Protein 6YJN (pdb70)

Nearest PDB structures (foldseek):
  6yjn-assembly1_A  TM=1.005E+00  e=5.730E-43  Burkholderia pseudomallei
  5jj8-assembly1_A  TM=8.926E-01  e=4.184E-24  Pseudomonas aeruginosa
  5bq1-assembly1_A  TM=8.907E-01  e=5.639E-24  Pseudomonas aeruginosa
  7cxx-assembly1_B  TM=9.044E-01  e=1.063E-19  Aspergillus fumigatus Af293
  7cxy-assembly1_B  TM=8.856E-01  e=2.451E-19  Aspergillus fumigatus Af293

Structure (mmCIF, N/CA/C/O backbone):
data_6YJN
#
_entry.id   6YJN
#
_cell.length_a   88.031
_cell.length_b   88.031
_cell.length_c   111.644
_cell.angle_alpha   90.000
_cell.angle_beta   90.000
_cell.angle_gamma   120.000
#
_symmetry.space_group_name_H-M   'P 64 2 2'
#
loop_
_entity.id
_entity.type
_entity.pdbx_description
1 polymer 'Beta carbonic anhydrase'
2 non-polymer 'ZINC ION'
3 water water
#
loop_
_atom_site.group_PDB
_atom_site.id
_atom_site.type_symbol
_atom_site.label_atom_id
_atom_site.label_alt_id
_atom_site.label_comp_id
_atom_site.label_asym_id
_atom_site.label_entity_id
_atom_site.label_seq_id
_atom_site.pdbx_PDB_ins_code
_atom_site.Cartn_x
_atom_site.Cartn_y
_atom_site.Cartn_z
_atom_site.occupancy
_atom_site.B_iso_or_equiv
_atom_site.auth_seq_id
_atom_site.auth_comp_id
_atom_site.auth_asym_id
_atom_site.auth_atom_id
_atom_site.pdbx_PDB_model_num
ATOM 1 N N . PRO A 1 7 ? 8.283 21.186 -38.477 1.00 165.63 7 PRO A N 1
ATOM 2 C CA . PRO A 1 7 ? 8.342 21.815 -39.803 1.00 175.09 7 PRO A CA 1
ATOM 3 C C . PRO A 1 7 ? 7.451 23.054 -39.889 1.00 177.72 7 PRO A C 1
ATOM 4 O O . PRO A 1 7 ? 6.428 23.047 -40.574 1.00 181.44 7 PRO A O 1
ATOM 8 N N . LEU A 1 8 ? 7.881 24.115 -39.187 1.00 174.49 8 LEU A N 1
ATOM 9 C CA . LEU A 1 8 ? 7.135 25.350 -38.990 1.00 161.69 8 LEU A CA 1
ATOM 10 C C . LEU A 1 8 ? 5.743 25.037 -38.450 1.00 161.83 8 LEU A C 1
ATOM 11 O O . LEU A 1 8 ? 4.918 25.943 -38.340 1.00 158.92 8 LEU A O 1
ATOM 13 N N . SER A 1 9 ? 5.507 23.758 -38.119 1.00 151.07 9 SER A N 1
ATOM 14 C CA . SER A 1 9 ? 4.192 23.275 -37.734 1.00 131.77 9 SER A CA 1
ATOM 15 C C . SER A 1 9 ? 3.650 24.100 -36.568 1.00 130.42 9 SER A C 1
ATOM 16 O O . SER A 1 9 ? 2.440 24.109 -36.332 1.00 125.96 9 SER A O 1
ATOM 18 N N . HIS A 1 10 ? 4.563 24.833 -35.903 1.00 115.08 10 HIS A N 1
ATOM 19 C CA . HIS A 1 10 ? 4.306 25.651 -34.720 1.00 92.36 10 HIS A CA 1
ATOM 20 C C . HIS A 1 10 ? 4.048 24.738 -33.518 1.00 93.09 10 HIS A C 1
ATOM 21 O O . HIS A 1 10 ? 4.695 24.874 -32.479 1.00 77.10 10 HIS A O 1
ATOM 23 N N . LEU A 1 11 ? 3.121 23.782 -33.699 1.00 94.04 11 LEU A N 1
ATOM 24 C CA . LEU A 1 11 ? 2.692 22.868 -32.655 1.00 91.94 11 LEU A CA 1
ATOM 25 C C . LEU A 1 11 ? 2.872 21.421 -33.119 1.00 90.16 11 LEU A C 1
ATOM 26 O O . LEU A 1 11 ? 2.171 20.529 -32.644 1.00 77.82 11 LEU A O 1
ATOM 28 N N . PHE A 1 12 ? 3.862 21.205 -34.004 1.00 102.59 12 PHE A N 1
ATOM 29 C CA . PHE A 1 12 ? 4.272 19.897 -34.511 1.00 94.61 12 PHE A CA 1
ATOM 30 C C . PHE A 1 12 ? 4.385 18.891 -33.368 1.00 94.77 12 PHE A C 1
ATOM 31 O O . PHE A 1 12 ? 3.774 17.816 -33.408 1.00 90.51 12 PHE A O 1
ATOM 33 N N . ASP A 1 13 ? 5.183 19.267 -32.358 1.00 86.32 13 ASP A N 1
ATOM 34 C CA . ASP A 1 13 ? 5.404 18.466 -31.165 1.00 86.83 13 ASP A CA 1
ATOM 35 C C . ASP A 1 13 ? 4.090 17.826 -30.742 1.00 82.00 13 ASP A C 1
ATOM 36 O O . ASP A 1 13 ? 4.046 16.649 -30.398 1.00 73.27 13 ASP A O 1
ATOM 41 N N . ASN A 1 14 ? 3.024 18.629 -30.831 1.00 91.26 14 ASN A N 1
ATOM 42 C CA . ASN A 1 14 ? 1.724 18.314 -30.263 1.00 88.45 14 ASN A CA 1
ATOM 43 C C . ASN A 1 14 ? 0.970 17.352 -31.171 1.00 87.40 14 ASN A C 1
ATOM 44 O O . ASN A 1 14 ? 0.285 16.449 -30.681 1.00 76.77 14 ASN A O 1
ATOM 49 N N . ASN A 1 15 ? 1.132 17.546 -32.487 1.00 89.08 15 ASN A N 1
ATOM 50 C CA . ASN A 1 15 ? 0.579 16.618 -33.459 1.00 91.22 15 ASN A CA 1
ATOM 51 C C . ASN A 1 15 ? 1.349 15.291 -33.427 1.00 98.66 15 ASN A C 1
ATOM 52 O O . ASN A 1 15 ? 0.778 14.246 -33.741 1.00 106.58 15 ASN A O 1
ATOM 57 N N . ASP A 1 16 ? 2.628 15.320 -33.017 1.00 89.62 16 ASP A N 1
ATOM 58 C CA . ASP A 1 16 ? 3.392 14.086 -32.889 1.00 89.06 16 ASP A CA 1
ATOM 59 C C . ASP A 1 16 ? 2.921 13.317 -31.655 1.00 91.40 16 ASP A C 1
ATOM 60 O O . ASP A 1 16 ? 2.518 12.157 -31.774 1.00 85.85 16 ASP A O 1
ATOM 65 N N . ALA A 1 17 ? 2.968 13.981 -30.482 1.00 101.18 17 ALA A N 1
ATOM 66 C CA . ALA A 1 17 ? 2.564 13.396 -29.204 1.00 101.05 17 ALA A CA 1
ATOM 67 C C . ALA A 1 17 ? 1.135 12.861 -29.338 1.00 97.30 17 ALA A C 1
ATOM 68 O O . ALA A 1 17 ? 0.675 12.028 -28.555 1.00 86.07 17 ALA A O 1
ATOM 70 N N . TRP A 1 18 ? 0.476 13.309 -30.411 1.00 94.01 18 TRP A N 1
ATOM 71 C CA . TRP A 1 18 ? -0.873 12.918 -30.759 1.00 88.47 18 TRP A CA 1
ATOM 72 C C . TRP A 1 18 ? -0.907 11.577 -31.493 1.00 95.58 18 TRP A C 1
ATOM 73 O O . TRP A 1 18 ? -1.610 10.680 -31.030 1.00 93.17 18 TRP A O 1
ATOM 80 N N . VAL A 1 19 ? -0.217 11.460 -32.651 1.00 90.70 19 VAL A N 1
ATOM 81 C CA . VAL A 1 19 ? -0.143 10.171 -33.333 1.00 96.40 19 VAL A CA 1
ATOM 82 C C . VAL A 1 19 ? 0.429 9.166 -32.340 1.00 96.49 19 VAL A C 1
ATOM 83 O O . VAL A 1 19 ? 0.003 8.013 -32.301 1.00 87.62 19 VAL A O 1
ATOM 87 N N . LYS A 1 20 ? 1.376 9.650 -31.525 1.00 96.52 20 LYS A N 1
ATOM 88 C CA . LYS A 1 20 ? 1.933 8.872 -30.433 1.00 94.38 20 LYS A CA 1
ATOM 89 C C . LYS A 1 20 ? 0.800 8.328 -29.563 1.00 93.42 20 LYS A C 1
ATOM 90 O O . LYS A 1 20 ? 0.757 7.131 -29.319 1.00 90.58 20 LYS A O 1
ATOM 92 N N . ARG A 1 21 ? -0.138 9.195 -29.141 1.00 110.10 21 ARG A N 1
ATOM 93 C CA . ARG A 1 21 ? -1.254 8.772 -28.301 1.00 108.96 21 ARG A CA 1
ATOM 94 C C . ARG A 1 21 ? -2.191 7.854 -29.086 1.00 111.33 21 ARG A C 1
ATOM 95 O O . ARG A 1 21 ? -2.539 6.781 -28.596 1.00 99.13 21 ARG A O 1
ATOM 103 N N . LYS A 1 22 ? -2.585 8.280 -30.298 1.00 126.68 22 LYS A N 1
ATOM 104 C CA . LYS A 1 22 ? -3.618 7.603 -31.072 1.00 129.40 22 LYS A CA 1
ATOM 105 C C . LYS A 1 22 ? -3.268 6.121 -31.206 1.00 138.78 22 LYS A C 1
ATOM 106 O O . LYS A 1 22 ? -4.144 5.266 -31.083 1.00 153.15 22 LYS A O 1
ATOM 108 N N . LEU A 1 23 ? -1.974 5.833 -31.410 1.00 129.22 23 LEU A N 1
ATOM 109 C CA . LEU A 1 23 ? -1.504 4.481 -31.676 1.00 112.79 23 LEU A CA 1
ATOM 110 C C . LEU A 1 23 ? -1.589 3.618 -30.413 1.00 108.88 23 LEU A C 1
ATOM 111 O O . LEU A 1 23 ? -2.142 2.516 -30.460 1.00 98.86 23 LEU A O 1
ATOM 116 N N . ALA A 1 24 ? -1.080 4.147 -29.287 1.00 101.96 24 ALA A N 1
ATOM 117 C CA . ALA A 1 24 ? -1.002 3.461 -28.000 1.00 95.20 24 ALA A CA 1
ATOM 118 C C . ALA A 1 24 ? -2.350 2.867 -27.558 1.00 103.62 24 ALA A C 1
ATOM 119 O O . ALA A 1 24 ? -2.405 2.088 -26.603 1.00 87.22 24 ALA A O 1
ATOM 121 N N . ASP A 1 25 ? -3.439 3.200 -28.268 1.00 110.09 25 ASP A N 1
ATOM 122 C CA . ASP A 1 25 ? -4.773 2.789 -27.852 1.00 103.18 25 ASP A CA 1
ATOM 123 C C . ASP A 1 25 ? -5.276 1.649 -28.735 1.00 103.28 25 ASP A C 1
ATOM 124 O O . ASP A 1 25 ? -6.475 1.490 -28.946 1.00 99.49 25 ASP A O 1
ATOM 129 N N . ASP A 1 26 ? -4.338 0.830 -29.213 1.00 123.59 26 ASP A N 1
ATOM 130 C CA . ASP A 1 26 ? -4.610 -0.372 -29.991 1.00 130.69 26 ASP A CA 1
ATOM 131 C C . ASP A 1 26 ? -5.954 -1.032 -29.649 1.00 134.99 26 ASP A C 1
ATOM 132 O O . ASP A 1 26 ? -6.716 -1.296 -30.580 1.00 136.48 26 ASP A O 1
ATOM 137 N N . PRO A 1 27 ? -6.295 -1.366 -28.367 1.00 134.98 27 PRO A N 1
ATOM 138 C CA . PRO A 1 27 ? -7.611 -1.932 -28.038 1.00 126.23 27 PRO A CA 1
ATOM 139 C C . PRO A 1 27 ? -8.804 -1.174 -28.631 1.00 111.92 27 PRO A C 1
ATOM 140 O O . PRO A 1 27 ? -9.530 -0.529 -27.886 1.00 104.62 27 PRO A O 1
ATOM 144 N N . GLN A 1 28 ? -9.031 -1.326 -29.951 1.00 107.73 28 GLN A N 1
ATOM 145 C CA . GLN A 1 28 ? -9.748 -0.371 -30.796 1.00 108.00 28 GLN A CA 1
ATOM 146 C C . GLN A 1 28 ? -11.122 -0.033 -30.222 1.00 115.64 28 GLN A C 1
ATOM 147 O O . GLN A 1 28 ? -11.968 -0.917 -30.099 1.00 102.32 28 GLN A O 1
ATOM 149 N N . TYR A 1 29 ? -11.334 1.260 -29.908 1.00 128.27 29 TYR A N 1
ATOM 150 C CA . TYR A 1 29 ? -12.410 1.661 -29.013 1.00 128.44 29 TYR A CA 1
ATOM 151 C C . TYR A 1 29 ? -12.719 3.160 -29.040 1.00 136.09 29 TYR A C 1
ATOM 152 O O . TYR A 1 29 ? -13.624 3.590 -28.327 1.00 152.21 29 TYR A O 1
ATOM 161 N N . PHE A 1 30 ? -11.975 3.983 -29.788 1.00 125.04 30 PHE A N 1
ATOM 162 C CA . PHE A 1 30 ? -12.452 5.352 -29.933 1.00 116.25 30 PHE A CA 1
ATOM 163 C C . PHE A 1 30 ? -13.921 5.285 -30.333 1.00 107.46 30 PHE A C 1
ATOM 164 O O . PHE A 1 30 ? -14.684 6.211 -30.077 1.00 107.86 30 PHE A O 1
ATOM 172 N N . SER A 1 31 ? -14.272 4.141 -30.935 1.00 111.01 31 SER A N 1
ATOM 173 C CA . SER A 1 31 ? -15.616 3.651 -31.198 1.00 113.56 31 SER A CA 1
ATOM 174 C C . SER A 1 31 ? -16.439 3.508 -29.915 1.00 112.27 31 SER A C 1
ATOM 175 O O . SER A 1 31 ? -17.574 3.970 -29.887 1.00 121.09 31 SER A O 1
ATOM 178 N N . ARG A 1 32 ? -15.889 2.834 -28.888 1.00 104.34 32 ARG A N 1
ATOM 179 C CA . ARG A 1 32 ? -16.466 2.776 -27.548 1.00 112.41 32 ARG A CA 1
ATOM 180 C C . ARG A 1 32 ? -16.801 4.186 -27.055 1.00 109.04 32 ARG A C 1
ATOM 181 O O . ARG A 1 32 ? -17.898 4.437 -26.545 1.00 101.57 32 ARG A O 1
ATOM 189 N N . LEU A 1 33 ? -15.823 5.092 -27.190 1.00 97.54 33 LEU A N 1
ATOM 190 C CA . LEU A 1 33 ? -15.969 6.469 -26.751 1.00 99.50 33 LEU A CA 1
ATOM 191 C C . LEU A 1 33 ? -17.079 7.153 -27.542 1.00 100.18 33 LEU A C 1
ATOM 192 O O . LEU A 1 33 ? -18.023 7.665 -26.946 1.00 114.31 33 LEU A O 1
ATOM 197 N N . ALA A 1 34 ? -16.959 7.139 -28.876 1.00 95.08 34 ALA A N 1
ATOM 198 C CA . ALA A 1 34 ? -17.902 7.829 -29.745 1.00 96.58 34 ALA A CA 1
ATOM 199 C C . ALA A 1 34 ? -19.329 7.345 -29.493 1.00 100.64 34 ALA A C 1
ATOM 200 O O . ALA A 1 34 ? -20.282 7.940 -29.999 1.00 95.72 34 ALA A O 1
ATOM 202 N N . ASP A 1 35 ? -19.463 6.291 -28.672 1.00 111.24 35 ASP A N 1
ATOM 203 C CA . ASP A 1 35 ? -20.727 5.598 -28.463 1.00 114.48 35 ASP A CA 1
ATOM 204 C C . ASP A 1 35 ? -21.227 5.818 -27.039 1.00 104.67 35 ASP A C 1
ATOM 205 O O . ASP A 1 35 ? -22.096 5.087 -26.574 1.00 104.42 35 ASP A O 1
ATOM 210 N N . GLN A 1 36 ? -20.712 6.857 -26.380 1.00 96.49 36 GLN A N 1
ATOM 211 C CA . GLN A 1 36 ? -20.495 6.764 -24.948 1.00 104.16 36 GLN A CA 1
ATOM 212 C C . GLN A 1 36 ? -21.771 6.948 -24.131 1.00 112.74 36 GLN A C 1
ATOM 213 O O . GLN A 1 36 ? -21.779 6.584 -22.956 1.00 139.68 36 GLN A O 1
ATOM 219 N N . GLN A 1 37 ? -22.831 7.511 -24.728 1.00 101.51 37 GLN A N 1
ATOM 220 C CA . GLN A 1 37 ? -24.080 7.748 -24.008 1.00 99.47 37 GLN A CA 1
ATOM 221 C C . GLN A 1 37 ? -23.993 9.026 -23.181 1.00 113.01 37 GLN A C 1
ATOM 222 O O . GLN A 1 37 ? -22.952 9.683 -23.140 1.00 120.90 37 GLN A O 1
ATOM 224 N N . ALA A 1 38 ? -25.111 9.342 -22.509 1.00 110.63 38 ALA A N 1
ATOM 225 C CA . ALA A 1 38 ? -25.275 10.564 -21.738 1.00 104.51 38 ALA A CA 1
ATOM 226 C C . ALA A 1 38 ? -24.339 10.547 -20.537 1.00 104.20 38 ALA A C 1
ATOM 227 O O . ALA A 1 38 ? -24.257 9.540 -19.844 1.00 121.01 38 ALA A O 1
ATOM 229 N N . PRO A 1 39 ? -23.597 11.645 -20.270 1.00 97.33 39 PRO A N 1
ATOM 230 C CA . PRO A 1 39 ? -22.990 11.864 -18.955 1.00 95.81 39 PRO A CA 1
ATOM 231 C C . PRO A 1 39 ? -24.077 11.899 -17.883 1.00 90.47 39 PRO A C 1
ATOM 232 O O . PRO A 1 39 ? -25.216 12.273 -18.155 1.00 94.41 39 PRO A O 1
ATOM 236 N N . GLU A 1 40 ? -23.719 11.488 -16.663 1.00 84.24 40 GLU A N 1
ATOM 237 C CA . GLU A 1 40 ? -24.680 11.475 -15.574 1.00 87.13 40 GLU A CA 1
ATOM 238 C C . GLU A 1 40 ? -24.184 12.432 -14.501 1.00 83.26 40 GLU A C 1
ATOM 239 O O . GLU A 1 40 ? -24.794 12.523 -13.440 1.00 75.95 40 GLU A O 1
ATOM 241 N N . TYR A 1 41 ? -23.105 13.161 -14.834 1.00 85.69 41 TYR A N 1
ATOM 242 C CA . TYR A 1 41 ? -22.490 14.134 -13.945 1.00 89.98 41 TYR A CA 1
ATOM 243 C C . TYR A 1 41 ? -22.097 15.414 -14.673 1.00 88.08 41 TYR A C 1
ATOM 244 O O . TYR A 1 41 ? -21.523 15.368 -15.764 1.00 84.42 41 TYR A O 1
ATOM 253 N N . LEU A 1 42 ? -22.358 16.544 -14.000 1.00 84.10 42 LEU A N 1
ATOM 254 C CA . LEU A 1 42 ? -21.704 17.805 -14.305 1.00 81.57 42 LEU A CA 1
ATOM 255 C C . LEU A 1 42 ? -20.627 18.087 -13.259 1.00 89.55 42 LEU A C 1
ATOM 256 O O . LEU A 1 42 ? -20.902 18.146 -12.049 1.00 82.76 42 LEU A O 1
ATOM 261 N N . TRP A 1 43 ? -19.406 18.289 -13.775 1.00 78.40 43 TRP A N 1
ATOM 262 C CA . TRP A 1 43 ? -18.268 18.725 -12.987 1.00 72.96 43 TRP A CA 1
ATOM 263 C C . TRP A 1 43 ? -17.979 20.193 -13.304 1.00 68.44 43 TRP A C 1
ATOM 264 O O . TRP A 1 43 ? -17.703 20.552 -14.448 1.00 75.55 43 TRP A O 1
ATOM 275 N N . ILE A 1 44 ? -18.104 21.051 -12.292 1.00 64.79 44 ILE A N 1
ATOM 276 C CA . ILE A 1 44 ? -17.642 22.429 -12.400 1.00 76.41 44 ILE A CA 1
ATOM 277 C C . ILE A 1 44 ? -16.341 22.555 -11.611 1.00 70.76 44 ILE A C 1
ATOM 278 O O . ILE A 1 44 ? -16.324 22.419 -10.387 1.00 74.19 44 ILE A O 1
ATOM 283 N N . GLY A 1 45 ? -15.260 22.862 -12.313 1.00 66.88 45 GLY A N 1
ATOM 284 C CA . GLY A 1 45 ? -13.979 22.942 -11.643 1.00 82.90 45 GLY A CA 1
ATOM 285 C C . GLY A 1 45 ? -13.169 24.162 -12.064 1.00 85.82 45 GLY A C 1
ATOM 286 O O . GLY A 1 45 ? -13.666 25.076 -12.727 1.00 80.23 45 GLY A O 1
ATOM 287 N N . CYS A 1 46 ? -11.899 24.143 -11.657 1.00 85.99 46 CYS A N 1
ATOM 288 C CA . CYS A 1 46 ? -11.034 25.286 -11.838 1.00 82.15 46 CYS A CA 1
ATOM 289 C C . CYS A 1 46 ? -10.205 25.105 -13.107 1.00 81.54 46 CYS A C 1
ATOM 290 O O . CYS A 1 46 ? -9.904 23.980 -13.504 1.00 87.83 46 CYS A O 1
ATOM 293 N N . SER A 1 47 ? -9.844 26.225 -13.740 1.00 82.85 47 SER A N 1
ATOM 294 C CA . SER A 1 47 ? -9.079 26.168 -14.976 1.00 90.26 47 SER A CA 1
ATOM 295 C C . SER A 1 47 ? -7.644 25.718 -14.714 1.00 92.69 47 SER A C 1
ATOM 296 O O . SER A 1 47 ? -6.958 25.341 -15.659 1.00 96.79 47 SER A O 1
ATOM 299 N N . ASP A 1 48 ? -7.197 25.784 -13.446 1.00 90.32 48 ASP A N 1
ATOM 300 C CA . ASP A 1 48 ? -6.060 25.003 -12.981 1.00 86.91 48 ASP A CA 1
ATOM 301 C C . ASP A 1 48 ? -6.432 23.537 -13.118 1.00 99.80 48 ASP A C 1
ATOM 302 O O . ASP A 1 48 ? -6.791 22.880 -12.138 1.00 105.90 48 ASP A O 1
ATOM 307 N N . SER A 1 49 ? -6.369 23.052 -14.353 1.00 99.14 49 SER A N 1
ATOM 308 C CA . SER A 1 49 ? -6.778 21.692 -14.627 1.00 102.39 49 SER A CA 1
ATOM 309 C C . SER A 1 49 ? -5.616 20.783 -14.243 1.00 100.93 49 SER A C 1
ATOM 310 O O . SER A 1 49 ? -4.946 20.203 -15.099 1.00 92.42 49 SER A O 1
ATOM 313 N N . ARG A 1 50 ? -5.400 20.715 -12.922 1.00 97.00 50 ARG A N 1
ATOM 314 C CA . ARG A 1 50 ? -4.290 20.014 -12.303 1.00 105.20 50 ARG A CA 1
ATOM 315 C C . ARG A 1 50 ? -4.379 18.520 -12.631 1.00 105.23 50 ARG A C 1
ATOM 316 O O . ARG A 1 50 ? -3.375 17.924 -13.020 1.00 124.74 50 ARG A O 1
ATOM 318 N N . VAL A 1 51 ? -5.582 17.938 -12.501 1.00 79.41 51 VAL A N 1
ATOM 319 C CA . VAL A 1 51 ? -5.863 16.601 -13.005 1.00 85.01 51 VAL A CA 1
ATOM 320 C C . VAL A 1 51 ? -7.291 16.552 -13.555 1.00 96.73 51 VAL A C 1
ATOM 321 O O . VAL A 1 51 ? -8.187 17.163 -12.974 1.00 117.06 51 VAL A O 1
ATOM 323 N N . PRO A 1 52 ? -7.552 15.845 -14.688 1.00 92.72 52 PRO A N 1
ATOM 324 C CA . PRO A 1 52 ? -8.894 15.766 -15.286 1.00 86.35 52 PRO A CA 1
ATOM 325 C C . PRO A 1 52 ? -9.909 14.980 -14.464 1.00 78.32 52 PRO A C 1
ATOM 326 O O . PRO A 1 52 ? -9.546 14.080 -13.720 1.00 88.48 52 PRO A O 1
ATOM 330 N N . ALA A 1 53 ? -11.188 15.315 -14.641 1.00 83.70 53 ALA A N 1
ATOM 331 C CA . ALA A 1 53 ? -12.246 14.917 -13.723 1.00 83.64 53 ALA A CA 1
ATOM 332 C C . ALA A 1 53 ? -12.451 13.407 -13.764 1.00 87.89 53 ALA A C 1
ATOM 333 O O . ALA A 1 53 ? -12.283 12.730 -12.753 1.00 83.05 53 ALA A O 1
ATOM 335 N N . ASN A 1 54 ? -12.831 12.907 -14.945 1.00 92.39 54 ASN A N 1
ATOM 336 C CA . ASN A 1 54 ? -13.058 11.491 -15.175 1.00 85.98 54 ASN A CA 1
ATOM 337 C C . ASN A 1 54 ? -11.925 10.676 -14.556 1.00 88.24 54 ASN A C 1
ATOM 338 O O . ASN A 1 54 ? -12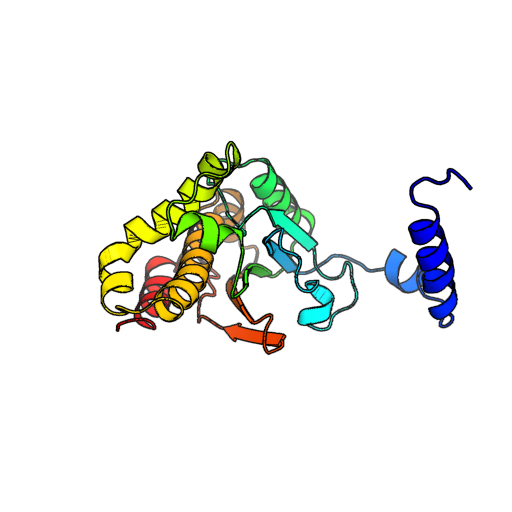.180 9.809 -13.727 1.00 92.44 54 ASN A O 1
ATOM 343 N N . GLN A 1 55 ? -10.682 10.990 -14.941 1.00 87.55 55 GLN A N 1
ATOM 344 C CA . GLN A 1 55 ? -9.474 10.386 -14.394 1.00 85.30 55 GLN A CA 1
ATOM 345 C C . GLN A 1 55 ? -9.543 10.333 -12.865 1.00 79.00 55 GLN A C 1
ATOM 346 O O . GLN A 1 55 ? -9.737 9.269 -12.283 1.00 84.58 55 GLN A O 1
ATOM 352 N N . ILE A 1 56 ? -9.379 11.495 -12.227 1.00 72.85 56 ILE A N 1
ATOM 353 C CA . ILE A 1 56 ? -9.425 11.619 -10.783 1.00 72.60 56 ILE A CA 1
ATOM 354 C C . ILE A 1 56 ? -10.393 10.577 -10.244 1.00 82.95 56 ILE A C 1
ATOM 355 O O . ILE A 1 56 ? -10.050 9.798 -9.362 1.00 100.69 56 ILE A O 1
ATOM 360 N N . ILE A 1 57 ? -11.590 10.567 -10.827 1.00 86.13 57 ILE A N 1
ATOM 361 C CA . ILE A 1 57 ? -12.752 9.930 -10.240 1.00 92.67 57 ILE A CA 1
ATOM 362 C C . ILE A 1 57 ? -12.900 8.529 -10.841 1.00 101.64 57 ILE A C 1
ATOM 363 O O . ILE A 1 57 ? -13.852 7.806 -10.527 1.00 93.79 57 ILE A O 1
ATOM 367 N N . GLY A 1 58 ? -11.912 8.161 -11.680 1.00 95.19 58 GLY A N 1
ATOM 368 C CA . GLY A 1 58 ? -11.825 6.896 -12.397 1.00 78.46 58 GLY A CA 1
ATOM 369 C C . GLY A 1 58 ? -13.098 6.550 -13.172 1.00 81.41 58 GLY A C 1
ATOM 370 O O . GLY A 1 58 ? -13.884 5.721 -12.732 1.00 99.33 58 GLY A O 1
ATOM 371 N N . LEU A 1 59 ? -13.297 7.202 -14.321 1.00 90.44 59 LEU A N 1
ATOM 372 C CA . LEU A 1 59 ? -14.414 6.957 -15.220 1.00 80.60 59 LEU A CA 1
ATOM 373 C C . LEU A 1 59 ? -13.906 7.154 -16.638 1.00 92.68 59 LEU A C 1
ATOM 374 O O . LEU A 1 59 ? -12.981 7.935 -16.854 1.00 81.54 59 LEU A O 1
ATOM 379 N N . PRO A 1 60 ? -14.516 6.499 -17.653 1.00 103.97 60 PRO A N 1
ATOM 380 C CA . PRO A 1 60 ? -14.240 6.854 -19.043 1.00 98.85 60 PRO A CA 1
ATOM 381 C C . PRO A 1 60 ? -14.405 8.364 -19.228 1.00 88.66 60 PRO A C 1
ATOM 382 O O . PRO A 1 60 ? -15.302 8.970 -18.642 1.00 75.08 60 PRO A O 1
ATOM 386 N N . PRO A 1 61 ? -13.534 9.014 -20.039 1.00 93.07 61 PRO A N 1
ATOM 387 C CA . PRO A 1 61 ? -13.736 10.411 -20.440 1.00 98.43 61 PRO A CA 1
ATOM 388 C C . PRO A 1 61 ? -15.175 10.602 -20.912 1.00 99.80 61 PRO A C 1
ATOM 389 O O . PRO A 1 61 ? -15.900 9.624 -21.048 1.00 117.22 61 PRO A O 1
ATOM 393 N N . GLY A 1 62 ? -15.597 11.855 -21.125 1.00 108.83 62 GLY A N 1
ATOM 394 C CA . GLY A 1 62 ? -16.914 12.146 -21.680 1.00 101.29 62 GLY A CA 1
ATOM 395 C C . GLY A 1 62 ? -18.065 11.575 -20.847 1.00 100.98 62 GLY A C 1
ATOM 396 O O . GLY A 1 62 ? -19.223 11.944 -21.047 1.00 98.66 62 GLY A O 1
ATOM 397 N N . GLU A 1 63 ? -17.737 10.664 -19.921 1.00 94.57 63 GLU A N 1
ATOM 398 C CA . GLU A 1 63 ? -18.709 10.158 -18.971 1.00 91.17 63 GLU A CA 1
ATOM 399 C C . GLU A 1 63 ? -19.020 11.263 -17.967 1.00 88.69 63 GLU A C 1
ATOM 400 O O . GLU A 1 63 ? -20.033 11.192 -17.272 1.00 103.99 63 GLU A O 1
ATOM 402 N N . VAL A 1 64 ? -18.133 12.270 -17.912 1.00 83.09 64 VAL A N 1
ATOM 403 C CA . VAL A 1 64 ? -18.329 13.452 -17.088 1.00 82.94 64 VAL A CA 1
ATOM 404 C C . VAL A 1 64 ? -18.349 14.701 -17.962 1.00 80.42 64 VAL A C 1
ATOM 405 O O . VAL A 1 64 ? -17.427 14.933 -18.736 1.00 77.63 64 VAL A O 1
ATOM 409 N N . PHE A 1 65 ? -19.403 15.504 -17.775 1.00 77.81 65 PHE A N 1
ATOM 410 C CA . PHE A 1 65 ? -19.610 16.771 -18.454 1.00 79.70 65 PHE A CA 1
ATOM 411 C C . PHE A 1 65 ? -18.932 17.884 -17.658 1.00 84.54 65 PHE A C 1
ATOM 412 O O . PHE A 1 65 ? -19.129 17.981 -16.441 1.00 91.97 65 PHE A O 1
ATOM 420 N N . VAL A 1 66 ? -18.156 18.737 -18.347 1.00 79.16 66 VAL A N 1
ATOM 421 C CA . VAL A 1 66 ? -17.226 19.594 -17.624 1.00 77.07 66 VAL A CA 1
ATOM 422 C C . VAL A 1 66 ? -17.340 21.064 -18.028 1.00 82.81 66 VAL A C 1
ATOM 423 O O . VAL A 1 66 ? -17.350 21.398 -19.214 1.00 90.08 66 VAL A O 1
ATOM 427 N N . HIS A 1 67 ? -17.385 21.926 -17.001 1.00 81.37 67 HIS A N 1
ATOM 428 C CA . HIS A 1 67 ? -17.099 23.348 -17.127 1.00 81.47 67 HIS A CA 1
ATOM 429 C C . HIS A 1 67 ? -15.879 23.705 -16.266 1.00 82.29 67 HIS A C 1
ATOM 430 O O . HIS A 1 67 ? -15.685 23.125 -15.191 1.00 64.86 67 HIS A O 1
ATOM 437 N N . ARG A 1 68 ? -15.046 24.637 -16.771 1.00 73.03 68 ARG A N 1
ATOM 438 C CA . ARG A 1 68 ? -13.890 25.128 -16.037 1.00 73.61 68 ARG A CA 1
ATOM 439 C C . ARG A 1 68 ? -13.789 26.635 -16.211 1.00 74.29 68 ARG A C 1
ATOM 440 O O . ARG A 1 68 ? -13.685 27.118 -17.336 1.00 72.60 68 ARG A O 1
ATOM 448 N N . ASN A 1 69 ? -13.796 27.340 -15.071 1.00 74.36 69 ASN A N 1
ATOM 449 C CA . ASN A 1 69 ? -13.478 28.756 -14.999 1.00 76.38 69 ASN A CA 1
ATOM 450 C C . ASN A 1 69 ? -12.468 28.984 -13.876 1.00 81.66 69 ASN A C 1
ATOM 451 O O . ASN A 1 69 ? -12.252 28.098 -13.051 1.00 84.85 69 ASN A O 1
ATOM 456 N N . ILE A 1 70 ? -11.859 30.181 -13.840 1.00 80.54 70 ILE A N 1
ATOM 457 C CA . ILE A 1 70 ? -10.846 30.452 -12.830 1.00 72.29 70 ILE A CA 1
ATOM 458 C C . ILE A 1 70 ? -11.510 30.484 -11.454 1.00 65.80 70 ILE A C 1
ATOM 459 O O . ILE A 1 70 ? -12.318 31.363 -11.171 1.00 79.53 70 ILE A O 1
ATOM 463 N N . ALA A 1 71 ? -11.229 29.431 -10.674 1.00 60.93 71 ALA A N 1
ATOM 464 C CA . ALA A 1 71 ? -11.610 29.243 -9.281 1.00 57.11 71 ALA A CA 1
ATOM 465 C C . ALA A 1 71 ? -12.993 28.616 -9.164 1.00 64.01 71 ALA A C 1
ATOM 466 O O . ALA A 1 71 ? -13.622 28.713 -8.107 1.00 61.92 71 ALA A O 1
ATOM 468 N N . ASN A 1 72 ? -13.455 27.963 -10.241 1.00 63.91 72 ASN A N 1
ATOM 469 C CA . ASN A 1 72 ? -14.724 27.249 -10.192 1.00 69.44 72 ASN A CA 1
ATOM 470 C C . ASN A 1 72 ? -15.777 28.118 -9.500 1.00 70.87 72 ASN A C 1
ATOM 471 O O . ASN A 1 72 ? -16.330 27.748 -8.474 1.00 66.07 72 ASN A O 1
ATOM 476 N N . VAL A 1 73 ? -16.030 29.296 -10.070 1.00 69.50 73 VAL A N 1
ATOM 477 C CA . VAL A 1 73 ? -16.975 30.248 -9.523 1.00 67.16 73 VAL A CA 1
ATOM 478 C C . VAL A 1 73 ? -18.271 30.105 -10.314 1.00 72.32 73 VAL A C 1
ATOM 479 O O . VAL A 1 73 ? -18.257 30.063 -11.549 1.00 78.98 73 VAL A O 1
ATOM 483 N N . VAL A 1 74 ? -19.388 30.040 -9.588 1.00 67.25 74 VAL A N 1
ATOM 484 C CA . VAL A 1 74 ? -20.705 30.100 -10.202 1.00 71.55 74 VAL A CA 1
ATOM 485 C C . VAL A 1 74 ? -21.314 31.459 -9.869 1.00 72.95 74 VAL A C 1
ATOM 486 O O . VAL A 1 74 ? -21.747 31.670 -8.736 1.00 82.49 74 VAL A O 1
ATOM 490 N N . VAL A 1 75 ? -21.303 32.373 -10.853 1.00 66.11 75 VAL A N 1
ATOM 491 C CA . VAL A 1 75 ? -21.976 33.660 -10.740 1.00 69.26 75 VAL A CA 1
ATOM 492 C C . VAL A 1 75 ? -23.464 33.483 -11.069 1.00 74.17 75 VAL A C 1
ATOM 493 O O . VAL A 1 75 ? -23.826 32.821 -12.046 1.00 77.47 75 VAL A O 1
ATOM 497 N N . HIS A 1 76 ? -24.316 34.062 -10.209 1.00 70.39 76 HIS A N 1
ATOM 498 C CA . HIS A 1 76 ? -25.760 34.031 -10.347 1.00 68.89 76 HIS A CA 1
ATOM 499 C C . HIS A 1 76 ? -26.151 34.354 -11.786 1.00 73.95 76 HIS A C 1
ATOM 500 O O . HIS A 1 76 ? -27.135 33.832 -12.305 1.00 72.00 76 HIS A O 1
ATOM 507 N N . THR A 1 77 ? -25.370 35.239 -12.413 1.00 70.47 77 THR A N 1
ATOM 508 C CA . THR A 1 77 ? -25.775 35.858 -13.662 1.00 71.17 77 THR A CA 1
ATOM 509 C C . THR A 1 77 ? -24.809 35.504 -14.796 1.00 71.21 77 THR A C 1
ATOM 510 O O . THR A 1 77 ? -24.825 36.160 -15.836 1.00 73.05 77 THR A O 1
ATOM 514 N N . ASP A 1 78 ? -23.965 34.481 -14.587 1.00 69.14 78 ASP A N 1
ATOM 515 C CA . ASP A 1 78 ? -23.013 34.039 -15.592 1.00 67.99 78 ASP A CA 1
ATOM 516 C C . ASP A 1 78 ? -23.717 33.075 -16.531 1.00 74.89 78 ASP A C 1
ATOM 517 O O . ASP A 1 78 ? -23.942 31.914 -16.200 1.00 86.82 78 ASP A O 1
ATOM 522 N N . LEU A 1 79 ? -24.031 33.558 -17.726 1.00 76.53 79 LEU A N 1
ATOM 523 C CA . LEU A 1 79 ? -24.776 32.716 -18.643 1.00 74.73 79 LEU A CA 1
ATOM 524 C C . LEU A 1 79 ? -23.835 31.704 -19.279 1.00 64.51 79 LEU A C 1
ATOM 525 O O . LEU A 1 79 ? -24.321 30.752 -19.877 1.00 85.00 79 LEU A O 1
ATOM 530 N N . ASN A 1 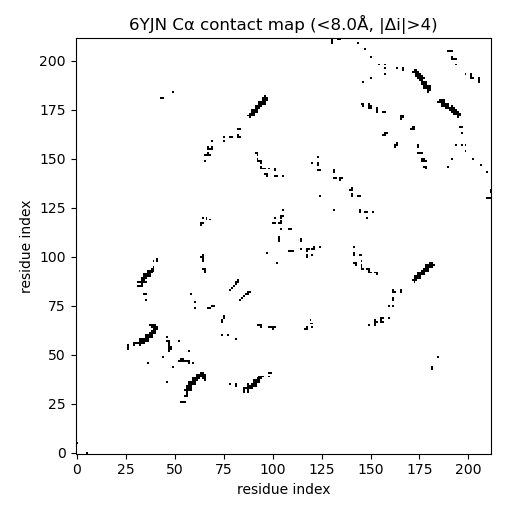80 ? -22.511 31.908 -19.145 1.00 58.24 80 ASN A N 1
ATOM 531 C CA . ASN A 1 80 ? -21.534 30.909 -19.573 1.00 61.41 80 ASN A CA 1
ATOM 532 C C . ASN A 1 80 ? -21.768 29.578 -18.840 1.00 73.27 80 ASN A C 1
ATOM 533 O O . ASN A 1 80 ? -21.966 28.514 -19.445 1.00 73.49 80 ASN A O 1
ATOM 538 N N . CYS A 1 81 ? -21.775 29.656 -17.510 1.00 76.20 81 CYS A N 1
ATOM 539 C CA . CYS A 1 81 ? -21.950 28.486 -16.678 1.00 67.10 81 CYS A CA 1
ATOM 540 C C . CYS A 1 81 ? -23.421 28.079 -16.642 1.00 67.34 81 CYS A C 1
ATOM 541 O O . CYS A 1 81 ? -23.745 26.906 -16.860 1.00 65.45 81 CYS A O 1
ATOM 544 N N . LEU A 1 82 ? -24.305 29.040 -16.345 1.00 59.64 82 LEU A N 1
ATOM 545 C CA . LEU A 1 82 ? -25.721 28.718 -16.279 1.00 61.45 82 LEU A CA 1
ATOM 546 C C . LEU A 1 82 ? -26.112 27.883 -17.504 1.00 67.15 82 LEU A C 1
ATOM 547 O O . LEU A 1 82 ? -26.851 26.905 -17.371 1.00 70.51 82 LEU A O 1
ATOM 552 N N . SER A 1 83 ? -25.609 28.276 -18.691 1.00 63.95 83 SER A N 1
ATOM 553 C CA . SER A 1 83 ? -25.869 27.587 -19.946 1.00 64.06 83 SER A CA 1
ATOM 554 C C . SER A 1 83 ? -25.491 26.114 -19.831 1.00 71.56 83 SER A C 1
ATOM 555 O O . SER A 1 83 ? -26.325 25.245 -20.066 1.00 72.89 83 SER A O 1
ATOM 558 N N . VAL A 1 84 ? -24.226 25.861 -19.471 1.00 74.14 84 VAL A N 1
ATOM 559 C CA . VAL A 1 84 ? -23.704 24.530 -19.194 1.00 69.35 84 VAL A CA 1
ATOM 560 C C . VAL A 1 84 ? -24.683 23.759 -18.301 1.00 69.52 84 VAL A C 1
ATOM 561 O O . VAL A 1 84 ? -25.024 22.610 -18.603 1.00 65.88 84 VAL A O 1
ATOM 565 N N . ILE A 1 85 ? -25.172 24.412 -17.235 1.00 68.78 85 ILE A N 1
ATOM 566 C CA . ILE A 1 85 ? -25.996 23.757 -16.222 1.00 63.96 85 ILE A CA 1
ATOM 567 C C . ILE A 1 85 ? -27.385 23.434 -16.766 1.00 71.15 85 ILE A C 1
ATOM 568 O O . ILE A 1 85 ? -27.866 22.307 -16.612 1.00 70.93 85 ILE A O 1
ATOM 573 N N . GLN A 1 86 ? -28.039 24.435 -17.363 1.00 73.12 86 GLN A N 1
ATOM 574 C CA . GLN A 1 86 ? -29.334 24.194 -17.972 1.00 76.09 86 GLN A CA 1
ATOM 575 C C . GLN A 1 86 ? -29.217 23.079 -19.016 1.00 83.74 86 GLN A C 1
ATOM 576 O O . GLN A 1 86 ? -30.144 22.287 -19.185 1.00 90.99 86 GLN A O 1
ATOM 582 N N . PHE A 1 87 ? -28.058 22.986 -19.680 1.00 73.99 87 PHE A N 1
ATOM 583 C CA . PHE A 1 87 ? -27.835 21.954 -20.677 1.00 77.04 87 PHE A CA 1
ATOM 584 C C . PHE A 1 87 ? -27.604 20.593 -20.011 1.00 83.34 87 PHE A C 1
ATOM 585 O O . PHE A 1 87 ? -28.115 19.571 -20.465 1.00 83.81 87 PHE A O 1
ATOM 593 N N . ALA A 1 88 ? -26.819 20.573 -18.934 1.00 74.05 88 ALA A N 1
ATOM 594 C CA . ALA A 1 88 ? -26.528 19.319 -18.268 1.00 71.48 88 ALA A CA 1
ATOM 595 C C . ALA A 1 88 ? -27.779 18.740 -17.600 1.00 69.06 88 ALA A C 1
ATOM 596 O O . ALA A 1 88 ? -28.065 17.554 -17.736 1.00 71.73 88 ALA A O 1
ATOM 598 N N . VAL A 1 89 ? -28.507 19.580 -16.858 1.00 64.85 89 VAL A N 1
ATOM 599 C CA . VAL A 1 89 ? -29.678 19.182 -16.086 1.00 63.39 89 VAL A CA 1
ATOM 600 C C . VAL A 1 89 ? -30.880 18.909 -17.000 1.00 74.01 89 VAL A C 1
ATOM 601 O O . VAL A 1 89 ? -31.438 17.808 -16.993 1.00 67.45 89 VAL A O 1
ATOM 605 N N . ASP A 1 90 ? -31.314 19.943 -17.741 1.00 83.40 90 ASP A N 1
ATOM 606 C CA . ASP A 1 90 ? -32.560 19.901 -18.493 1.00 83.98 90 ASP A CA 1
ATOM 607 C C . ASP A 1 90 ? -32.476 18.913 -19.653 1.00 85.13 90 ASP A C 1
ATOM 608 O O . ASP A 1 90 ? -33.481 18.313 -20.011 1.00 105.60 90 ASP A O 1
ATOM 613 N N . LEU A 1 91 ? -31.293 18.744 -20.242 1.00 80.02 91 LEU A N 1
ATOM 614 C CA . LEU A 1 91 ? -31.226 17.961 -21.461 1.00 83.18 91 LEU A CA 1
ATOM 615 C C . LEU A 1 91 ? -30.394 16.694 -21.295 1.00 81.82 91 LEU A C 1
ATOM 616 O O . LEU A 1 91 ? -30.520 15.752 -22.071 1.00 98.96 91 LEU A O 1
ATOM 621 N N . LEU A 1 92 ? -29.468 16.675 -20.353 1.00 76.93 92 LEU A N 1
ATOM 622 C CA . LEU A 1 92 ? -28.678 15.461 -20.296 1.00 80.39 92 LEU A CA 1
ATOM 623 C C . LEU A 1 92 ? -29.197 14.635 -19.139 1.00 82.50 92 LEU A C 1
ATOM 624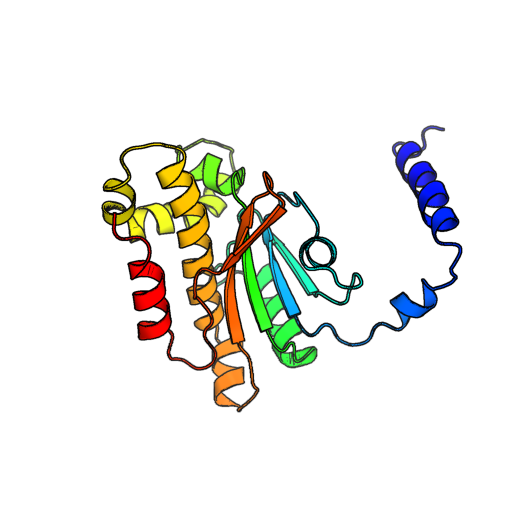 O O . LEU A 1 92 ? -28.814 13.476 -18.970 1.00 70.84 92 LEU A O 1
ATOM 629 N N . LYS A 1 93 ? -30.120 15.273 -18.409 1.00 89.72 93 LYS A N 1
ATOM 630 C CA . LYS A 1 93 ? -30.657 14.759 -17.165 1.00 88.73 93 LYS A CA 1
ATOM 631 C C . LYS A 1 93 ? -29.505 14.116 -16.402 1.00 78.77 93 LYS A C 1
ATOM 632 O O . LYS A 1 93 ? -29.506 12.907 -16.180 1.00 83.31 93 LYS A O 1
ATOM 638 N N . VAL A 1 94 ? -28.479 14.918 -16.094 1.00 68.10 94 VAL A N 1
ATOM 639 C CA . VAL A 1 94 ? -27.395 14.410 -15.267 1.00 78.03 94 VAL A CA 1
ATOM 640 C C . VAL A 1 94 ? -27.936 14.192 -13.851 1.00 76.90 94 VAL A C 1
ATOM 641 O O . VAL A 1 94 ? -28.867 14.864 -13.426 1.00 69.77 94 VAL A O 1
ATOM 645 N N . LYS A 1 95 ? -27.405 13.192 -13.146 1.00 85.13 95 LYS A N 1
ATOM 646 C CA . LYS A 1 95 ? -27.968 12.847 -11.852 1.00 83.48 95 LYS A CA 1
ATOM 647 C C . LYS A 1 95 ? -27.401 13.794 -10.798 1.00 80.12 95 LYS A C 1
ATOM 648 O O . LYS A 1 95 ? -28.090 14.166 -9.849 1.00 87.45 95 LYS A O 1
ATOM 650 N N . HIS A 1 96 ? -26.149 14.217 -11.004 1.00 81.01 96 HIS A N 1
ATOM 651 C CA . HIS A 1 96 ? -25.395 14.913 -9.974 1.00 79.91 96 HIS A CA 1
ATOM 652 C C . HIS A 1 96 ? -24.660 16.090 -10.593 1.00 80.09 96 HIS A C 1
ATOM 653 O O . HIS A 1 96 ? -24.015 15.943 -11.634 1.00 80.44 96 HIS A O 1
ATOM 660 N N . VAL A 1 97 ? -24.759 17.237 -9.916 1.00 76.28 97 VAL A N 1
ATOM 661 C CA . VAL A 1 97 ? -23.838 18.334 -10.149 1.00 83.57 97 VAL A CA 1
ATOM 662 C C . VAL A 1 97 ? -22.926 18.438 -8.925 1.00 90.75 97 VAL A C 1
ATOM 663 O O . VAL A 1 97 ? -23.372 18.255 -7.787 1.00 81.99 97 VAL A O 1
ATOM 667 N N . MET A 1 98 ? -21.640 18.707 -9.185 1.00 91.93 98 MET A N 1
ATOM 668 C CA . MET A 1 98 ? -20.654 18.858 -8.127 1.00 88.90 98 MET A CA 1
ATOM 669 C C . MET A 1 98 ? -19.609 19.925 -8.481 1.00 95.39 98 MET A C 1
ATOM 670 O O . MET A 1 98 ? -18.939 19.863 -9.524 1.00 77.19 98 MET A O 1
ATOM 675 N N . VAL A 1 99 ? -19.504 20.909 -7.574 1.00 89.37 99 VAL A N 1
ATOM 676 C CA . VAL A 1 99 ? -18.530 21.985 -7.615 1.00 87.30 99 VAL A CA 1
ATOM 677 C C . VAL A 1 99 ? -17.273 21.433 -6.959 1.00 76.57 99 VAL A C 1
ATOM 678 O O . VAL A 1 99 ? -17.279 21.137 -5.770 1.00 86.78 99 VAL A O 1
ATOM 682 N N . VAL A 1 100 ? -16.211 21.268 -7.745 1.00 66.28 100 VAL A N 1
ATOM 683 C CA . VAL A 1 100 ? -15.002 20.674 -7.202 1.00 69.88 100 VAL A CA 1
ATOM 684 C C . VAL A 1 100 ? -13.862 21.695 -7.215 1.00 73.78 100 VAL A C 1
ATOM 685 O O . VAL A 1 100 ? -13.276 21.972 -8.267 1.00 74.60 100 VAL A O 1
ATOM 689 N N . GLY A 1 101 ? -13.541 22.218 -6.023 1.00 61.51 101 GLY A N 1
ATOM 690 C CA . GLY A 1 101 ? -12.346 23.015 -5.810 1.00 65.81 101 GLY A CA 1
ATOM 691 C C . GLY A 1 101 ? -11.102 22.142 -5.644 1.00 76.93 101 GLY A C 1
ATOM 692 O O . GLY A 1 101 ? -11.196 20.916 -5.586 1.00 92.07 101 GLY A O 1
ATOM 693 N N . HIS A 1 102 ? -9.931 22.784 -5.566 1.00 69.85 102 HIS A N 1
ATOM 694 C CA . HIS A 1 102 ? -8.674 22.063 -5.612 1.00 70.11 102 HIS A CA 1
ATOM 695 C C . HIS A 1 102 ? -7.588 22.792 -4.807 1.00 76.07 102 HIS A C 1
ATOM 696 O O . HIS A 1 102 ? -7.296 23.972 -5.038 1.00 74.37 102 HIS A O 1
ATOM 703 N N . TYR A 1 103 ? -6.970 22.068 -3.861 1.00 83.39 103 TYR A N 1
ATOM 704 C CA . TYR A 1 103 ? -5.997 22.672 -2.957 1.00 85.26 103 TYR A CA 1
ATOM 705 C C . TYR A 1 103 ? -4.838 23.257 -3.745 1.00 79.46 103 TYR A C 1
ATOM 706 O O . TYR A 1 103 ? -4.347 22.634 -4.687 1.00 72.30 103 TYR A O 1
ATOM 715 N N . GLY A 1 104 ? -4.444 24.468 -3.340 1.00 79.84 104 GLY A N 1
ATOM 716 C CA . GLY A 1 104 ? -3.327 25.167 -3.949 1.00 74.77 104 GLY A CA 1
ATOM 717 C C . GLY A 1 104 ? -3.709 25.808 -5.278 1.00 75.23 104 GLY A C 1
ATOM 718 O O . GLY A 1 104 ? -2.831 26.048 -6.100 1.00 67.30 104 GLY A O 1
ATOM 719 N N . CYS A 1 105 ? -5.020 26.047 -5.460 1.00 79.55 105 CYS A N 1
ATOM 720 C CA . CYS A 1 105 ? -5.603 26.763 -6.584 1.00 73.44 105 CYS A CA 1
ATOM 721 C C . CYS A 1 105 ? -5.030 28.177 -6.679 1.00 78.10 105 CYS A C 1
ATOM 722 O O . CYS A 1 105 ? -5.077 28.942 -5.716 1.00 84.59 105 CYS A O 1
ATOM 725 N N . SER A 1 106 ? -4.541 28.520 -7.877 1.00 75.83 106 SER A N 1
ATOM 726 C CA . SER A 1 106 ? -3.848 29.767 -8.161 1.00 73.90 106 SER A CA 1
ATOM 727 C C . SER A 1 106 ? -4.796 30.962 -8.063 1.00 83.91 106 SER A C 1
ATOM 728 O O . SER A 1 106 ? -4.380 32.063 -7.700 1.00 90.56 106 SER A O 1
ATOM 731 N N . GLY A 1 107 ? -6.057 30.738 -8.466 1.00 93.29 107 GLY A N 1
ATOM 732 C CA . GLY A 1 107 ? -7.129 31.712 -8.351 1.00 74.82 107 GLY A CA 1
ATOM 733 C C . GLY A 1 107 ? -7.391 32.076 -6.891 1.00 77.20 107 GLY A C 1
ATOM 734 O O . GLY A 1 107 ? -7.293 33.244 -6.526 1.00 71.77 107 GLY A O 1
ATOM 735 N N . VAL A 1 108 ? -7.686 31.059 -6.062 1.00 82.32 108 VAL A N 1
ATOM 736 C CA . VAL A 1 108 ? -8.048 31.260 -4.665 1.00 81.25 108 VAL A CA 1
ATOM 737 C C . VAL A 1 108 ? -6.882 31.903 -3.926 1.00 87.88 108 VAL A C 1
ATOM 738 O O . VAL A 1 108 ? -7.093 32.630 -2.961 1.00 91.14 108 VAL A O 1
ATOM 742 N N . ASN A 1 109 ? -5.664 31.611 -4.395 1.00 97.82 109 ASN A N 1
ATOM 743 C CA . ASN A 1 109 ? -4.454 32.217 -3.870 1.00 93.31 109 ASN A CA 1
ATOM 744 C C . ASN A 1 109 ? -4.466 33.707 -4.188 1.00 89.23 109 ASN A C 1
ATOM 745 O O . ASN A 1 109 ? -4.485 34.535 -3.279 1.00 104.34 109 ASN A O 1
ATOM 750 N N . ALA A 1 110 ? -4.475 34.027 -5.485 1.00 79.40 110 ALA A N 1
ATOM 751 C CA . ALA A 1 110 ? -4.311 35.399 -5.937 1.00 82.86 110 ALA A CA 1
ATOM 752 C C . ALA A 1 110 ? -5.287 36.314 -5.190 1.00 91.86 110 ALA A C 1
ATOM 753 O O . ALA A 1 110 ? -4.938 37.433 -4.808 1.00 96.52 110 ALA A O 1
ATOM 755 N N . ALA A 1 111 ? -6.506 35.804 -4.979 1.00 94.30 111 ALA A N 1
ATOM 756 C CA . ALA A 1 111 ? -7.546 36.461 -4.210 1.00 91.69 111 ALA A CA 1
ATOM 757 C C . ALA A 1 111 ? -7.019 36.731 -2.808 1.00 95.59 111 ALA A C 1
ATOM 758 O O . ALA A 1 111 ? -6.411 37.772 -2.591 1.00 110.10 111 ALA A O 1
ATOM 760 N N . LEU A 1 112 ? -7.254 35.772 -1.899 1.00 91.88 112 LEU A N 1
ATOM 761 C CA . LEU A 1 112 ? -6.677 35.654 -0.564 1.00 91.23 112 LEU A CA 1
ATOM 762 C C . LEU A 1 112 ? -5.641 36.739 -0.262 1.00 109.09 112 LEU A C 1
ATOM 763 O O . LEU A 1 112 ? -5.779 37.463 0.727 1.00 118.24 112 LEU A O 1
ATOM 768 N N . HIS A 1 113 ? -4.592 36.827 -1.094 1.00 109.21 113 HIS A N 1
ATOM 769 C CA . HIS A 1 113 ? -3.491 37.744 -0.841 1.00 113.86 113 HIS A CA 1
ATOM 770 C C . HIS A 1 113 ? -3.609 38.969 -1.737 1.00 121.20 113 HIS A C 1
ATOM 771 O O . HIS A 1 113 ? -2.651 39.310 -2.429 1.00 140.91 113 HIS A O 1
ATOM 778 N N . ASN A 1 114 ? -4.781 39.620 -1.686 1.00 121.24 114 ASN A N 1
ATOM 779 C CA . ASN A 1 114 ? -5.172 40.712 -2.568 1.00 118.45 114 ASN A CA 1
ATOM 780 C C . ASN A 1 114 ? -4.061 41.023 -3.574 1.00 111.91 114 ASN A C 1
ATOM 781 O O . ASN A 1 114 ? -3.320 41.996 -3.420 1.00 110.66 114 ASN A O 1
ATOM 786 N N . ARG A 1 115 ? -3.944 40.170 -4.599 1.00 100.43 115 ARG A N 1
ATOM 787 C CA . ARG A 1 115 ? -2.864 40.290 -5.561 1.00 104.21 115 ARG A CA 1
ATOM 788 C C . ARG A 1 115 ? -3.431 40.797 -6.890 1.00 111.65 115 ARG A C 1
ATOM 789 O O . ARG A 1 115 ? -4.333 40.182 -7.460 1.00 118.24 115 ARG A O 1
ATOM 791 N N . ARG A 1 116 ? -2.920 41.950 -7.350 1.00 96.68 116 ARG A N 1
ATOM 792 C CA . ARG A 1 116 ? -3.296 42.506 -8.637 1.00 91.92 116 ARG A CA 1
ATOM 793 C C . ARG A 1 116 ? -2.809 41.567 -9.741 1.00 87.61 116 ARG A C 1
ATOM 794 O O . ARG A 1 116 ? -1.678 41.088 -9.723 1.00 90.70 116 ARG A O 1
ATOM 796 N N . VAL A 1 117 ? -3.710 41.299 -10.686 1.00 81.47 117 VAL A N 1
ATOM 797 C CA . VAL A 1 117 ? -3.492 40.391 -11.795 1.00 75.68 117 VAL A CA 1
ATOM 798 C C . VAL A 1 117 ? -3.929 41.103 -13.071 1.00 78.86 117 VAL A C 1
ATOM 799 O O . VAL A 1 117 ? -3.441 40.789 -14.152 1.00 85.65 117 VAL A O 1
ATOM 803 N N . GLY A 1 118 ? -4.867 42.052 -12.917 1.00 73.53 118 GLY A N 1
ATOM 804 C CA . GLY A 1 118 ? -5.543 42.713 -14.019 1.00 61.66 118 GLY A CA 1
ATOM 805 C C . GLY A 1 118 ? -7.000 42.262 -14.107 1.00 68.42 118 GLY A C 1
ATOM 806 O O . GLY A 1 118 ? -7.641 42.049 -13.084 1.00 66.96 118 GLY A O 1
ATOM 807 N N . LEU A 1 119 ? -7.508 42.080 -15.333 1.00 67.23 119 LEU A N 1
ATOM 808 C CA . LEU A 1 119 ? -8.922 41.806 -15.527 1.00 73.76 119 LEU A CA 1
ATOM 809 C C . LEU A 1 119 ? -9.478 40.855 -14.467 1.00 73.03 119 LEU A C 1
ATOM 810 O O . LEU A 1 119 ? -10.466 41.166 -13.805 1.00 84.53 119 LEU A O 1
ATOM 815 N N . ALA A 1 120 ? -8.864 39.679 -14.340 1.00 62.36 120 ALA A N 1
ATOM 816 C CA . ALA A 1 120 ? -9.455 38.599 -13.568 1.00 72.08 120 ALA A CA 1
ATOM 817 C C . ALA A 1 120 ? -9.609 38.986 -12.097 1.00 75.20 120 ALA A C 1
ATOM 818 O O . ALA A 1 120 ? -10.300 38.296 -11.342 1.00 71.72 120 ALA A O 1
ATOM 820 N N . ASP A 1 121 ? -8.966 40.091 -11.695 1.00 71.77 121 ASP A N 1
ATOM 821 C CA . ASP A 1 121 ? -9.174 40.581 -10.343 1.00 72.80 121 ASP A CA 1
ATOM 822 C C . ASP A 1 121 ? -10.674 40.694 -10.111 1.00 69.75 121 ASP A C 1
ATOM 823 O O . ASP A 1 121 ? -11.159 40.300 -9.053 1.00 74.09 121 ASP A O 1
ATOM 828 N N . ASN A 1 122 ? -11.380 41.190 -11.136 1.00 67.86 122 ASN A N 1
ATOM 829 C CA . ASN A 1 122 ? -12.821 41.366 -11.093 1.00 70.47 122 ASN A CA 1
ATOM 830 C C . ASN A 1 122 ? -13.464 40.017 -10.811 1.00 76.98 122 ASN A C 1
ATOM 831 O O . ASN A 1 122 ? -14.310 39.910 -9.921 1.00 74.75 122 ASN A O 1
ATOM 836 N N . TRP A 1 123 ? -13.021 38.991 -11.551 1.00 71.66 123 TRP A N 1
ATOM 837 C CA . TRP A 1 123 ? -13.625 37.676 -11.414 1.00 71.96 123 TRP A CA 1
ATOM 838 C C . TRP A 1 123 ? -13.354 37.156 -9.999 1.00 66.21 123 TRP A C 1
ATOM 839 O O . TRP A 1 123 ? -14.257 36.662 -9.343 1.00 71.94 123 TRP A O 1
ATOM 850 N N . LEU A 1 124 ? -12.142 37.355 -9.483 1.00 63.19 124 LEU A N 1
ATOM 851 C CA . LEU A 1 124 ? -11.786 36.784 -8.193 1.00 67.64 124 LEU A CA 1
ATOM 852 C C . LEU A 1 124 ? -12.504 37.483 -7.037 1.00 63.32 124 LEU A C 1
ATOM 853 O O . LEU A 1 124 ? -12.528 36.986 -5.913 1.00 62.41 124 LEU A O 1
ATOM 858 N N . HIS A 1 125 ? -13.072 38.652 -7.313 1.00 65.92 125 HIS A N 1
ATOM 859 C CA . HIS A 1 125 ? -13.812 39.361 -6.290 1.00 72.73 125 HIS A CA 1
ATOM 860 C C . HIS A 1 125 ? -14.860 38.434 -5.700 1.00 66.99 125 HIS A C 1
ATOM 861 O O . HIS A 1 125 ? -15.096 38.453 -4.492 1.00 63.36 125 HIS A O 1
ATOM 868 N N . HIS A 1 126 ? -15.435 37.611 -6.579 1.00 59.04 126 HIS A N 1
ATOM 869 C CA . HIS A 1 126 ? -16.397 36.598 -6.190 1.00 61.64 126 HIS A CA 1
ATOM 870 C C . HIS A 1 126 ? -15.857 35.754 -5.034 1.00 67.90 12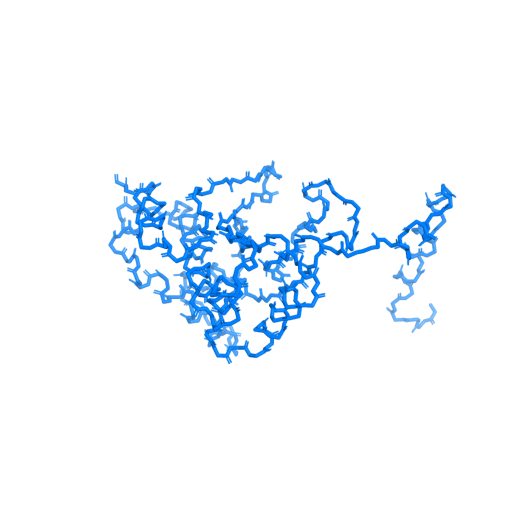6 HIS A C 1
ATOM 871 O O . HIS A 1 126 ? -16.589 35.417 -4.102 1.00 65.29 126 HIS A O 1
ATOM 878 N N . VAL A 1 127 ? -14.559 35.451 -5.084 1.00 69.88 127 VAL A N 1
ATOM 879 C CA . VAL A 1 127 ? -13.930 34.578 -4.114 1.00 64.36 127 VAL A CA 1
ATOM 880 C C . VAL A 1 127 ? -13.540 35.399 -2.887 1.00 72.85 127 VAL A C 1
ATOM 881 O O . VAL A 1 127 ? -13.665 34.940 -1.748 1.00 73.75 127 VAL A O 1
ATOM 885 N N . GLN A 1 128 ? -13.100 36.636 -3.121 1.00 71.43 128 GLN A N 1
ATOM 886 C CA . GLN A 1 128 ? -12.892 37.543 -2.005 1.00 77.64 128 GLN A CA 1
ATOM 887 C C . GLN A 1 128 ? -14.184 37.652 -1.178 1.00 79.13 128 GLN A C 1
ATOM 888 O O . GLN A 1 128 ? -14.146 37.864 0.040 1.00 73.44 128 GLN A O 1
ATOM 894 N N . ASP A 1 129 ? -15.335 37.494 -1.850 1.00 68.77 129 ASP A N 1
ATOM 895 C CA . ASP A 1 129 ? -16.622 37.682 -1.204 1.00 70.38 129 ASP A CA 1
ATOM 896 C C . ASP A 1 129 ? -16.808 36.563 -0.187 1.00 79.31 129 ASP A C 1
ATOM 897 O O . ASP A 1 129 ? -17.232 36.791 0.944 1.00 86.68 129 ASP A O 1
ATOM 902 N N . VAL A 1 130 ? -16.442 35.352 -0.600 1.00 73.00 130 VAL A N 1
ATOM 903 C CA . VAL A 1 130 ? -16.510 34.222 0.301 1.00 72.47 130 VAL A CA 1
ATOM 904 C C . VAL A 1 130 ? -15.571 34.475 1.478 1.00 75.77 130 VAL A C 1
ATOM 905 O O . VAL A 1 130 ? -15.894 34.107 2.605 1.00 77.52 130 VAL A O 1
ATOM 909 N N . ARG A 1 131 ? -14.401 35.066 1.194 1.00 66.95 131 ARG A N 1
ATOM 910 C CA . ARG A 1 131 ? -13.459 35.445 2.232 1.00 70.00 131 ARG A CA 1
ATOM 911 C C . ARG A 1 131 ? -14.170 36.394 3.200 1.00 80.83 131 ARG A C 1
ATOM 912 O O . ARG A 1 131 ? -14.212 36.116 4.403 1.00 76.45 131 ARG A O 1
ATOM 917 N N . GLU A 1 132 ? -14.793 37.455 2.649 1.00 77.65 132 GLU A N 1
ATOM 918 C CA . GLU A 1 132 ? -15.557 38.410 3.443 1.00 73.82 132 GLU A CA 1
ATOM 919 C C . GLU A 1 132 ? -16.654 37.689 4.231 1.00 75.74 132 GLU A C 1
ATOM 920 O O . GLU A 1 132 ? -16.687 37.788 5.457 1.00 72.20 132 GLU A O 1
ATOM 922 N N . LYS A 1 133 ? -17.504 36.926 3.524 1.00 79.77 133 LYS A N 1
ATOM 923 C CA . LYS A 1 133 ? -18.645 36.197 4.074 1.00 74.81 133 LYS A CA 1
ATOM 924 C C . LYS A 1 133 ? -18.270 35.384 5.314 1.00 74.89 133 LYS A C 1
ATOM 925 O O . LYS A 1 133 ? -19.028 35.352 6.274 1.00 75.33 133 LYS A O 1
ATOM 931 N N . HIS A 1 134 ? -17.112 34.712 5.277 1.00 80.23 134 HIS A N 1
ATOM 932 C CA . HIS A 1 134 ? -16.697 33.812 6.340 1.00 75.07 134 HIS A CA 1
ATOM 933 C C . HIS A 1 134 ? -15.474 34.367 7.064 1.00 75.06 134 HIS A C 1
ATOM 934 O O . HIS A 1 134 ? -14.654 33.590 7.559 1.00 73.02 134 HIS A O 1
ATOM 941 N N . ALA A 1 135 ? -15.390 35.704 7.152 1.00 76.36 135 ALA A N 1
ATOM 942 C CA . ALA A 1 135 ? -14.225 36.410 7.679 1.00 74.44 135 ALA A CA 1
ATOM 943 C C . ALA A 1 135 ? -13.815 35.884 9.055 1.00 74.45 135 ALA A C 1
ATOM 944 O O . ALA A 1 135 ? -12.718 35.356 9.183 1.00 80.10 135 ALA A O 1
ATOM 946 N N . ALA A 1 136 ? -14.701 35.996 10.058 1.00 83.12 136 ALA A N 1
ATOM 947 C CA . ALA A 1 136 ? -14.404 35.601 11.433 1.00 88.63 136 ALA A CA 1
ATOM 948 C C . ALA A 1 136 ? -14.011 34.130 11.517 1.00 96.66 136 ALA A C 1
ATOM 949 O O . ALA A 1 136 ? -13.057 33.777 12.213 1.00 99.60 136 ALA A O 1
ATOM 951 N N . LEU A 1 137 ? -14.789 33.279 10.840 1.00 93.05 137 LEU A N 1
ATOM 952 C CA . LEU A 1 137 ? -14.465 31.866 10.778 1.00 87.23 137 LEU A CA 1
ATOM 953 C C . LEU A 1 137 ? -13.004 31.700 10.365 1.00 93.49 137 LEU A C 1
ATOM 954 O O . LEU A 1 137 ? -12.241 31.020 11.056 1.00 101.41 137 LEU A O 1
ATOM 959 N N . LEU A 1 138 ? -12.632 32.344 9.249 1.00 83.70 138 LEU A N 1
ATOM 960 C CA . LEU A 1 138 ? -11.311 32.183 8.656 1.00 85.42 138 LEU A CA 1
ATOM 961 C C . LEU A 1 138 ? -10.239 32.767 9.569 1.00 84.62 138 LEU A C 1
ATOM 962 O O . LEU A 1 138 ? -9.064 32.423 9.444 1.00 85.38 138 LEU A O 1
ATOM 967 N N . GLU A 1 139 ? -10.668 33.653 10.474 1.00 88.62 139 GLU A N 1
ATOM 968 C CA . GLU A 1 139 ? -9.802 34.252 11.470 1.00 89.86 139 GLU A CA 1
ATOM 969 C C . GLU A 1 139 ? -9.213 33.172 12.371 1.00 99.91 139 GLU A C 1
ATOM 970 O O . GLU A 1 139 ? -7.997 33.030 12.453 1.00 109.68 139 GLU A O 1
ATOM 976 N N . ASP A 1 140 ? -10.088 32.405 13.030 1.00 110.90 140 ASP A N 1
ATOM 977 C CA . ASP A 1 140 ? -9.669 31.515 14.102 1.00 114.68 140 ASP A CA 1
ATOM 978 C C . ASP A 1 140 ? -8.765 30.407 13.552 1.00 108.86 140 ASP A C 1
ATOM 979 O O . ASP A 1 140 ? -8.455 29.446 14.251 1.00 100.37 140 ASP A O 1
ATOM 984 N N . TRP A 1 141 ? -8.313 30.573 12.302 1.00 110.49 141 TRP A N 1
ATOM 985 C CA . TRP A 1 141 ? -7.266 29.745 11.723 1.00 119.86 141 TRP A CA 1
ATOM 986 C C . TRP A 1 141 ? -6.021 30.595 11.480 1.00 118.58 141 TRP A C 1
ATOM 987 O O . TRP A 1 141 ? -5.525 30.628 10.357 1.00 103.86 141 TRP A O 1
ATOM 998 N N . PRO A 1 142 ? -5.436 31.256 12.511 1.00 140.52 142 PRO A N 1
ATOM 999 C CA . PRO A 1 142 ? -4.515 32.381 12.291 1.00 142.00 142 PRO A CA 1
ATOM 1000 C C . PRO A 1 142 ? -3.306 32.144 11.381 1.00 127.92 142 PRO A C 1
ATOM 1001 O O . PRO A 1 142 ? -2.387 32.959 11.359 1.00 116.89 142 PRO A O 1
ATOM 1005 N N . LEU A 1 143 ? -3.337 31.069 10.583 1.00 109.20 143 LEU A N 1
ATOM 1006 C CA . LEU A 1 143 ? -2.146 30.625 9.880 1.00 106.29 143 LEU A CA 1
ATOM 1007 C C . LEU A 1 143 ? -2.072 31.207 8.470 1.00 98.95 143 LEU A C 1
ATOM 1008 O O . LEU A 1 143 ? -2.310 32.392 8.247 1.00 85.97 143 LEU A O 1
ATOM 1010 N N . GLY A 1 144 ? -1.648 30.347 7.539 1.00 107.91 144 GLY A N 1
ATOM 1011 C CA . GLY A 1 144 ? -1.658 30.596 6.110 1.00 92.60 144 GLY A CA 1
ATOM 1012 C C . GLY A 1 144 ? -2.394 29.473 5.384 1.00 105.14 144 GLY A C 1
ATOM 1013 O O . GLY A 1 144 ? -3.534 29.659 4.965 1.00 124.98 144 GLY A O 1
ATOM 1014 N N . GLU A 1 145 ? -1.749 28.299 5.294 1.00 106.04 145 GLU A N 1
ATOM 1015 C CA . GLU A 1 145 ? -2.223 27.167 4.509 1.00 93.47 145 GLU A CA 1
ATOM 1016 C C . GLU A 1 145 ? -3.577 26.692 5.027 1.00 101.69 145 GLU A C 1
ATOM 1017 O O . GLU A 1 145 ? -4.424 26.280 4.240 1.00 108.54 145 GLU A O 1
ATOM 1019 N N . ALA A 1 146 ? -3.764 26.731 6.353 1.00 107.23 146 ALA A N 1
ATOM 1020 C CA . ALA A 1 146 ? -5.064 26.447 6.941 1.00 103.35 146 ALA A CA 1
ATOM 1021 C C . ALA A 1 146 ? -6.114 27.306 6.246 1.00 98.59 146 ALA A C 1
ATOM 1022 O O . ALA A 1 146 ? -6.942 26.785 5.506 1.00 97.96 146 ALA A O 1
ATOM 1024 N N . ARG A 1 147 ? -6.036 28.624 6.471 1.00 99.99 147 ARG A N 1
ATOM 1025 C CA . ARG A 1 147 ? -6.956 29.584 5.879 1.00 102.47 147 ARG A CA 1
ATOM 1026 C C . ARG A 1 147 ? -7.200 29.214 4.419 1.00 96.72 147 ARG A C 1
ATOM 1027 O O . ARG A 1 147 ? -8.341 29.049 3.991 1.00 101.59 147 ARG A O 1
ATOM 1035 N N . TYR A 1 148 ? -6.099 29.078 3.675 1.00 85.76 148 TYR A N 1
ATOM 1036 C CA . TYR A 1 148 ? -6.132 28.732 2.267 1.00 78.17 148 TYR A CA 1
ATOM 1037 C C . TYR A 1 148 ? -6.961 27.461 2.078 1.00 77.28 148 TYR A C 1
ATOM 1038 O O . TYR A 1 148 ? -8.002 27.492 1.420 1.00 77.96 148 TYR A O 1
ATOM 1047 N N . ARG A 1 149 ? -6.527 26.355 2.701 1.00 82.62 149 ARG A N 1
ATOM 1048 C CA . ARG A 1 149 ? -7.281 25.111 2.622 1.00 83.45 149 ARG A CA 1
ATOM 1049 C C . ARG A 1 149 ? -8.755 25.449 2.866 1.00 88.01 149 ARG A C 1
ATOM 1050 O O . ARG A 1 149 ? -9.593 25.295 1.971 1.00 82.06 149 ARG A O 1
ATOM 1054 N N . ARG A 1 150 ? -9.031 26.001 4.057 1.00 80.13 150 ARG A N 1
ATOM 1055 C CA . ARG A 1 150 ? -10.378 26.303 4.510 1.00 84.32 150 ARG A CA 1
ATOM 1056 C C . ARG A 1 150 ? -11.093 27.214 3.521 1.00 85.91 150 ARG A C 1
ATOM 1057 O O . ARG A 1 150 ? -12.311 27.129 3.379 1.00 93.64 150 ARG A O 1
ATOM 1065 N N . LEU A 1 151 ? -10.342 28.103 2.864 1.00 82.91 151 LEU A N 1
ATOM 1066 C CA . LEU A 1 151 ? -10.958 28.952 1.860 1.00 85.45 151 LEU A CA 1
ATOM 1067 C C . LEU A 1 151 ? -11.340 28.143 0.616 1.00 84.86 151 LEU A C 1
ATOM 1068 O O . LEU A 1 151 ? -12.485 28.212 0.170 1.00 79.51 151 LEU A O 1
ATOM 1073 N N . ILE A 1 152 ? -10.406 27.365 0.057 1.00 75.30 152 ILE A N 1
ATOM 1074 C CA . ILE A 1 152 ? -10.806 26.674 -1.156 1.00 79.61 152 ILE A CA 1
ATOM 1075 C C . ILE A 1 152 ? -12.000 25.767 -0.850 1.00 72.27 152 ILE A C 1
ATOM 1076 O O . ILE A 1 152 ? -12.810 25.464 -1.723 1.00 80.49 152 ILE A O 1
ATOM 1081 N N . GLU A 1 153 ? -12.157 25.412 0.423 1.00 72.34 153 GLU A N 1
ATOM 1082 C CA . GLU A 1 153 ? -13.267 24.571 0.828 1.00 77.81 153 GLU A CA 1
ATOM 1083 C C . GLU A 1 153 ? -14.556 25.394 0.816 1.00 84.41 153 GLU A C 1
ATOM 1084 O O . GLU A 1 153 ? -15.465 25.158 0.023 1.00 86.46 153 GLU A O 1
ATOM 1090 N N . LEU A 1 154 ? -14.622 26.381 1.707 1.00 82.81 154 LEU A N 1
ATOM 1091 C CA . LEU A 1 154 ? -15.723 27.325 1.752 1.00 73.38 154 LEU A CA 1
ATOM 1092 C C . LEU A 1 154 ? -16.125 27.805 0.359 1.00 72.80 154 LEU A C 1
ATOM 1093 O O . LEU A 1 154 ? -17.306 27.774 0.020 1.00 66.83 154 LEU A O 1
ATOM 1098 N N . ASN A 1 155 ? -15.150 28.251 -0.445 1.00 71.86 155 ASN A N 1
ATOM 1099 C CA . ASN A 1 155 ? -15.456 28.665 -1.803 1.00 67.95 155 ASN A CA 1
ATOM 1100 C C . ASN A 1 155 ? -16.322 27.617 -2.518 1.00 71.88 155 ASN A C 1
ATOM 1101 O O . ASN A 1 155 ? -17.299 27.958 -3.181 1.00 61.65 155 ASN A O 1
ATOM 1106 N N . ALA A 1 156 ? -16.004 26.328 -2.358 1.00 68.79 156 ALA A N 1
ATOM 1107 C CA . ALA A 1 156 ? -16.724 25.316 -3.121 1.00 69.58 156 ALA A CA 1
ATOM 1108 C C . ALA A 1 156 ? -18.157 25.132 -2.609 1.00 76.61 156 ALA A C 1
ATOM 1109 O O . ALA A 1 156 ? -19.062 24.768 -3.372 1.00 81.72 156 ALA A O 1
ATOM 1111 N N . ILE A 1 157 ? -18.362 25.394 -1.313 1.00 69.28 157 ILE A N 1
ATOM 1112 C CA . ILE A 1 157 ? -19.679 25.263 -0.705 1.00 64.36 157 ILE A CA 1
ATOM 1113 C C . ILE A 1 157 ? -20.585 26.388 -1.207 1.00 64.41 157 ILE A C 1
ATOM 1114 O O . ILE A 1 157 ? -21.723 26.156 -1.621 1.00 64.59 157 ILE A O 1
ATOM 1119 N N . GLU A 1 158 ? -20.067 27.615 -1.122 1.00 56.50 158 GLU A N 1
ATOM 1120 C CA . GLU A 1 158 ? -20.815 28.782 -1.518 1.00 54.03 158 GLU A CA 1
ATOM 1121 C C . GLU A 1 158 ? -21.236 28.568 -2.967 1.00 66.32 158 GLU A C 1
ATOM 1122 O O . GLU A 1 158 ? -22.419 28.590 -3.278 1.00 66.66 158 GLU A O 1
ATOM 1124 N N . GLN A 1 159 ? -20.263 28.283 -3.840 1.00 71.84 159 GLN A N 1
ATOM 1125 C CA . GLN A 1 159 ? -20.559 28.086 -5.248 1.00 73.36 159 GLN A CA 1
ATOM 1126 C C . GLN A 1 159 ? -21.745 27.137 -5.389 1.00 75.19 159 GLN A C 1
ATOM 1127 O O . GLN A 1 159 ? -22.646 27.378 -6.189 1.00 70.84 159 GLN A O 1
ATOM 1133 N N . VAL A 1 160 ? -21.730 26.058 -4.600 1.00 70.81 160 VAL A N 1
ATOM 1134 C CA . VAL A 1 160 ? -22.836 25.120 -4.606 1.00 68.42 160 VAL A CA 1
ATOM 1135 C C . VAL A 1 160 ? -24.138 25.829 -4.227 1.00 74.41 160 VAL A C 1
ATOM 1136 O O . VAL A 1 160 ? -25.142 25.666 -4.921 1.00 78.12 160 VAL A O 1
ATOM 1140 N N . VAL A 1 161 ? -24.124 26.647 -3.163 1.00 74.99 161 VAL A N 1
ATOM 1141 C CA . VAL A 1 161 ? -25.322 27.406 -2.815 1.00 76.57 161 VAL A CA 1
ATOM 1142 C C . VAL A 1 161 ? -25.836 28.119 -4.072 1.00 69.48 161 VAL A C 1
ATOM 1143 O O . VAL A 1 161 ? -27.035 28.164 -4.321 1.00 66.34 161 VAL 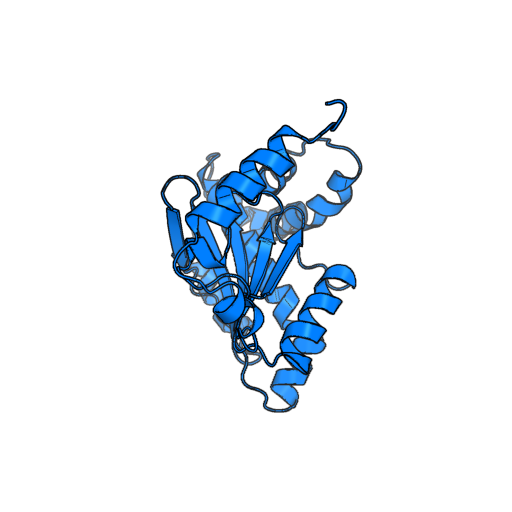A O 1
ATOM 1145 N N . ASN A 1 162 ? -24.903 28.600 -4.901 1.00 74.51 162 ASN A N 1
ATOM 1146 C CA . ASN A 1 162 ? -25.204 29.374 -6.096 1.00 79.74 162 ASN A CA 1
ATOM 1147 C C . ASN A 1 162 ? -25.965 28.519 -7.108 1.00 77.54 162 ASN A C 1
ATOM 1148 O O . ASN A 1 162 ? -26.993 28.942 -7.636 1.00 77.90 162 ASN A O 1
ATOM 1153 N N . VAL A 1 163 ? -25.432 27.323 -7.370 1.00 73.57 163 VAL A N 1
ATOM 1154 C CA . VAL A 1 163 ? -26.069 26.347 -8.233 1.00 78.27 163 VAL A CA 1
ATOM 1155 C C . VAL A 1 163 ? -27.481 26.055 -7.730 1.00 91.55 163 VAL A C 1
ATOM 1156 O O . VAL A 1 163 ? -28.434 26.004 -8.512 1.00 88.62 163 VAL A O 1
ATOM 1160 N N . CYS A 1 164 ? -27.586 25.821 -6.415 1.00 91.84 164 CYS A N 1
ATOM 1161 C CA . CYS A 1 164 ? -28.825 25.357 -5.816 1.00 77.08 164 CYS A CA 1
ATOM 1162 C C . CYS A 1 164 ? -29.851 26.474 -5.854 1.00 73.44 164 CYS A C 1
ATOM 1163 O O . CYS A 1 164 ? -31.047 26.211 -5.835 1.00 87.86 164 CYS A O 1
ATOM 1166 N N . ARG A 1 165 ? -29.377 27.717 -5.918 1.00 68.62 165 ARG A N 1
ATOM 1167 C CA . ARG A 1 165 ? -30.299 28.834 -5.969 1.00 65.41 165 ARG A CA 1
ATOM 1168 C C . ARG A 1 165 ? 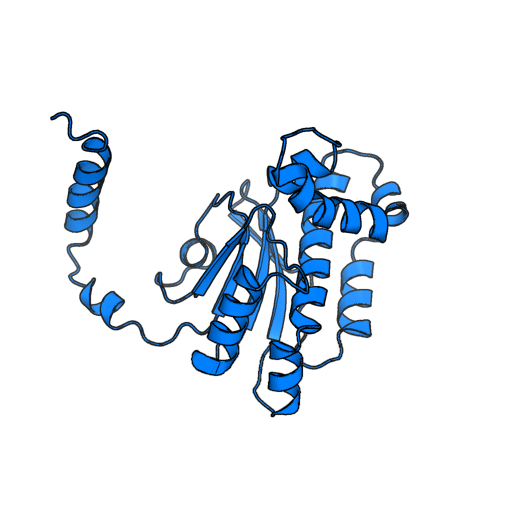-30.719 29.095 -7.414 1.00 63.29 165 ARG A C 1
ATOM 1169 O O . ARG A 1 165 ? -31.682 29.818 -7.650 1.00 64.16 165 ARG A O 1
ATOM 1173 N N . THR A 1 166 ? -30.031 28.482 -8.385 1.00 61.89 166 THR A N 1
ATOM 1174 C CA . THR A 1 166 ? -30.348 28.796 -9.769 1.00 66.01 166 THR A CA 1
ATOM 1175 C C . THR A 1 166 ? -31.806 28.463 -10.044 1.00 72.93 166 THR A C 1
ATOM 1176 O O . THR A 1 166 ? -32.400 27.626 -9.357 1.00 74.05 166 THR A O 1
ATOM 1180 N N . THR A 1 167 ? -32.376 29.144 -11.046 1.00 76.38 167 THR A N 1
ATOM 1181 C CA . THR A 1 167 ? -33.734 28.819 -11.448 1.00 75.84 167 THR A CA 1
ATOM 1182 C C . THR A 1 167 ? -33.716 27.399 -12.006 1.00 73.58 167 THR A C 1
ATOM 1183 O O . THR A 1 167 ? -34.543 26.569 -11.630 1.00 77.48 167 THR A O 1
ATOM 1187 N N . ILE A 1 168 ? -32.719 27.135 -12.858 1.00 65.43 168 ILE A N 1
ATOM 1188 C CA . ILE A 1 168 ? -32.555 25.852 -13.525 1.00 66.59 168 ILE A CA 1
ATOM 1189 C C . ILE A 1 168 ? -32.813 24.720 -12.544 1.00 67.42 168 ILE A C 1
ATOM 1190 O O . ILE A 1 168 ? -33.702 23.902 -12.774 1.00 79.87 168 ILE A O 1
ATOM 1195 N N . VAL A 1 169 ? -32.029 24.707 -11.461 1.00 68.57 169 VAL A N 1
ATOM 1196 C CA . VAL A 1 169 ? -32.062 23.652 -10.460 1.00 69.53 169 VAL A CA 1
ATOM 1197 C C . VAL A 1 169 ? -33.389 23.676 -9.705 1.00 69.51 169 VAL A C 1
ATOM 1198 O O . VAL A 1 169 ? -34.020 22.636 -9.561 1.00 73.13 169 VAL A O 1
ATOM 1202 N N . ASN A 1 170 ? -33.803 24.854 -9.219 1.00 73.40 170 ASN A N 1
ATOM 1203 C CA . ASN A 1 170 ? -35.024 24.943 -8.433 1.00 76.68 170 ASN A CA 1
ATOM 1204 C C . ASN A 1 170 ? -36.209 24.412 -9.225 1.00 78.66 170 ASN A C 1
ATOM 1205 O O . ASN A 1 170 ? -37.074 23.744 -8.672 1.00 90.10 170 ASN A O 1
ATOM 1210 N N . ASP A 1 171 ? -36.219 24.708 -10.524 1.00 78.27 171 ASP A N 1
ATOM 1211 C CA . ASP A 1 171 ? -37.264 24.276 -11.430 1.00 71.94 171 ASP A CA 1
ATOM 1212 C C . ASP A 1 171 ? -37.251 22.760 -11.593 1.00 69.97 171 ASP A C 1
ATOM 1213 O O . ASP A 1 171 ? -38.302 22.137 -11.703 1.00 74.67 171 ASP A O 1
ATOM 1218 N N . ALA A 1 172 ? -36.051 22.179 -11.664 1.00 71.10 172 ALA A N 1
ATOM 1219 C CA . ALA A 1 172 ? -35.907 20.746 -11.855 1.00 66.55 172 ALA A CA 1
ATOM 1220 C C . ALA A 1 172 ? -36.532 20.015 -10.673 1.00 77.26 172 ALA A C 1
ATOM 1221 O O . ALA A 1 172 ? -37.272 19.047 -10.876 1.00 75.28 172 ALA A O 1
ATOM 1223 N N . TRP A 1 173 ? -36.215 20.502 -9.458 1.00 78.57 173 TRP A N 1
ATOM 1224 C CA . TRP A 1 173 ? -36.788 19.995 -8.221 1.00 84.94 173 TRP A CA 1
ATOM 1225 C C . TRP A 1 173 ? -38.298 20.216 -8.244 1.00 88.74 173 TRP A C 1
ATOM 1226 O O . TRP A 1 173 ? -39.069 19.274 -8.072 1.00 90.66 173 TRP A O 1
ATOM 1237 N N . ALA A 1 174 ? -38.711 21.457 -8.518 1.00 92.06 174 ALA A N 1
ATOM 1238 C CA . ALA A 1 174 ? -40.121 21.769 -8.690 1.00 87.06 174 ALA A CA 1
ATOM 1239 C C . ALA A 1 174 ? -40.796 20.686 -9.530 1.00 94.97 174 ALA A C 1
ATOM 1240 O O . ALA A 1 174 ? -41.861 20.203 -9.153 1.00 100.09 174 ALA A O 1
ATOM 1242 N N . ARG A 1 175 ? -40.163 20.301 -10.651 1.00 95.50 175 ARG A N 1
ATOM 1243 C CA . ARG A 1 175 ? -40.797 19.432 -11.632 1.00 100.59 175 ARG A CA 1
ATOM 1244 C C . ARG A 1 175 ? -40.489 17.958 -11.348 1.00 108.58 175 ARG A C 1
ATOM 1245 O O . ARG A 1 175 ? -40.711 17.097 -12.203 1.00 104.81 175 ARG A O 1
ATOM 1253 N N . GLY A 1 176 ? -39.984 17.678 -10.139 1.00 111.92 176 GLY A N 1
ATOM 1254 C CA . GLY A 1 176 ? -39.836 16.316 -9.651 1.00 96.76 176 GLY A CA 1
ATOM 1255 C C .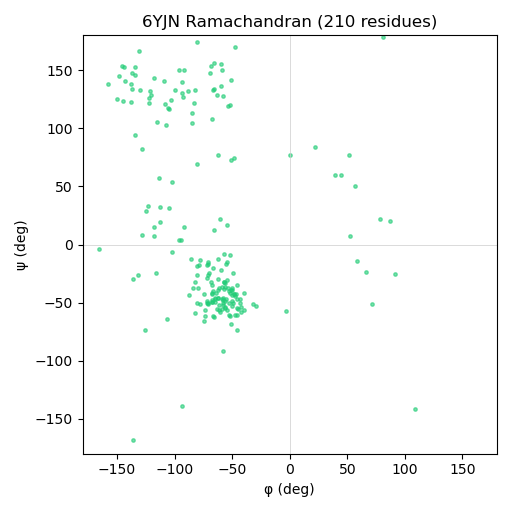 GLY A 1 176 ? -38.476 15.693 -9.967 1.00 94.99 176 GLY A C 1
ATOM 1256 O O . GLY A 1 176 ? -38.028 14.802 -9.254 1.00 104.17 176 GLY A O 1
ATOM 1257 N N . GLN A 1 177 ? -37.823 16.174 -11.030 1.00 100.32 177 GLN A N 1
ATOM 1258 C CA . GLN A 1 177 ? -36.611 15.561 -11.548 1.00 96.27 177 GLN A CA 1
ATOM 1259 C C . GLN A 1 177 ? -35.592 15.380 -10.426 1.00 98.04 177 GLN A C 1
ATOM 1260 O O . GLN A 1 177 ? -35.187 16.356 -9.795 1.00 110.35 177 GLN A O 1
ATOM 1266 N N . PRO A 1 178 ? -35.171 14.125 -10.137 1.00 103.35 178 PRO A N 1
ATOM 1267 C CA . PRO A 1 178 ? -34.117 13.856 -9.153 1.00 108.67 178 PRO A CA 1
ATOM 1268 C C . PRO A 1 178 ? -32.746 14.437 -9.511 1.00 104.00 178 PRO A C 1
ATOM 1269 O O . PRO A 1 178 ? -32.225 14.242 -10.614 1.00 98.73 178 PRO A O 1
ATOM 1273 N N . LEU A 1 179 ? -32.165 15.161 -8.549 1.00 99.75 179 LEU A N 1
ATOM 1274 C CA . LEU A 1 179 ? -30.907 15.851 -8.777 1.00 91.46 179 LEU A CA 1
ATOM 1275 C C . LEU A 1 179 ? -30.230 16.119 -7.440 1.00 96.81 179 LEU A C 1
ATOM 1276 O O . LEU A 1 179 ? -30.883 16.548 -6.480 1.00 90.73 179 LEU A O 1
ATOM 1281 N N . THR A 1 180 ? -28.908 15.902 -7.409 1.00 82.62 180 THR A N 1
ATOM 1282 C CA . THR A 1 180 ? -28.186 16.290 -6.213 1.00 83.81 180 THR A CA 1
ATOM 1283 C C . THR A 1 180 ? -26.891 17.048 -6.529 1.00 84.54 180 THR A C 1
ATOM 1284 O O . THR A 1 180 ? -26.224 16.812 -7.542 1.00 82.39 180 THR A O 1
ATOM 1288 N N . VAL A 1 181 ? -26.573 17.996 -5.638 1.00 79.49 181 VAL A N 1
ATOM 1289 C CA . VAL A 1 181 ? -25.533 18.988 -5.858 1.00 82.36 181 VAL A CA 1
ATOM 1290 C C . VAL A 1 181 ? -24.516 18.870 -4.718 1.00 79.13 181 VAL A C 1
ATOM 1291 O O . VAL A 1 181 ? -24.878 18.948 -3.550 1.00 83.37 181 VAL A O 1
ATOM 1295 N N . HIS A 1 182 ? -23.238 18.700 -5.056 1.00 77.86 182 HIS A N 1
ATOM 1296 C CA . HIS A 1 182 ? -22.232 18.387 -4.053 1.00 83.98 182 HIS A CA 1
ATOM 1297 C C . HIS A 1 182 ? -21.114 19.433 -4.030 1.00 85.73 182 HIS A C 1
ATOM 1298 O O . HIS A 1 182 ? -20.591 19.771 -5.091 1.00 78.62 182 HIS A O 1
ATOM 1305 N N . ALA A 1 183 ? -20.757 19.913 -2.816 1.00 83.59 183 ALA A N 1
ATOM 1306 C CA . ALA A 1 183 ? -19.525 20.639 -2.513 1.00 63.12 183 ALA A CA 1
ATOM 1307 C C . ALA A 1 183 ? -18.397 19.630 -2.277 1.00 76.88 183 ALA A C 1
ATOM 1308 O O . ALA A 1 183 ? -18.502 18.750 -1.413 1.00 77.25 183 ALA A O 1
ATOM 1309 N N . LEU A 1 184 ? -17.323 19.747 -3.073 1.00 86.10 184 LEU A N 1
ATOM 1310 C CA . LEU A 1 184 ? -16.257 18.748 -3.125 1.00 92.29 184 LEU A CA 1
ATOM 1311 C C . LEU A 1 184 ? -14.912 19.396 -3.437 1.00 88.42 184 LEU A C 1
ATOM 1312 O O . LEU A 1 184 ? -14.835 20.317 -4.249 1.00 87.57 184 LEU A O 1
ATOM 1317 N N . VAL A 1 185 ? -13.856 18.833 -2.837 1.00 86.88 185 VAL A N 1
ATOM 1318 C CA . VAL A 1 185 ? -12.492 19.320 -2.982 1.00 79.67 185 VAL A CA 1
ATOM 1319 C C . VAL A 1 185 ? -11.563 18.130 -3.238 1.00 78.22 185 VAL A C 1
ATOM 1320 O O . VAL A 1 185 ? -11.859 17.007 -2.844 1.00 94.46 185 VAL A O 1
ATOM 1324 N N . TYR A 1 186 ? -10.447 18.375 -3.930 1.00 84.23 186 TYR A N 1
ATOM 1325 C CA . TYR A 1 186 ? -9.419 17.365 -4.113 1.00 81.62 186 TYR A CA 1
ATOM 1326 C C . TYR A 1 186 ? -8.030 17.976 -3.922 1.00 92.26 186 TYR A C 1
ATOM 1327 O O . TYR A 1 186 ? -7.804 19.154 -4.209 1.00 86.61 186 TYR A O 1
ATOM 1336 N N . GLY A 1 187 ? -7.103 17.158 -3.409 1.00 93.92 187 GLY A N 1
ATOM 1337 C CA . GLY A 1 187 ? -5.727 17.589 -3.230 1.00 93.54 187 GLY A CA 1
ATOM 1338 C C . GLY A 1 187 ? -4.874 17.203 -4.431 1.00 90.59 187 GLY A C 1
ATOM 1339 O O . GLY A 1 187 ? -4.912 16.057 -4.866 1.00 87.27 187 GLY A O 1
ATOM 1340 N N . VAL A 1 188 ? -4.111 18.159 -4.974 1.00 95.42 188 VAL A N 1
ATOM 1341 C CA . VAL A 1 188 ? -3.261 17.809 -6.102 1.00 99.45 188 VAL A CA 1
ATOM 1342 C C . VAL A 1 188 ? -2.001 17.139 -5.555 1.00 95.72 188 VAL A C 1
ATOM 1343 O O . VAL A 1 188 ? -1.326 16.385 -6.248 1.00 92.33 188 VAL A O 1
ATOM 1347 N N . HIS A 1 189 ? -1.763 17.368 -4.262 1.00 100.46 189 HIS A N 1
ATOM 1348 C CA . HIS A 1 189 ? -0.639 16.828 -3.519 1.00 98.23 189 HIS A CA 1
ATOM 1349 C C . HIS A 1 189 ? -0.752 15.318 -3.356 1.00 101.72 189 HIS A C 1
ATOM 1350 O O . HIS A 1 189 ? 0.254 14.629 -3.479 1.00 118.59 189 HIS A O 1
ATOM 1357 N N . ASP A 1 190 ? -1.962 14.822 -3.056 1.00 104.69 190 ASP A N 1
ATOM 1358 C CA . ASP A 1 190 ? -2.149 13.453 -2.588 1.00 103.07 190 ASP A CA 1
ATOM 1359 C C . ASP A 1 190 ? -3.215 12.723 -3.404 1.00 103.68 190 ASP A C 1
ATOM 1360 O O . ASP A 1 190 ? -3.629 11.622 -3.040 1.00 99.41 190 ASP A O 1
ATOM 1365 N N . GLY A 1 191 ? -3.670 13.359 -4.490 1.00 103.49 191 GLY A N 1
ATOM 1366 C CA . GLY A 1 191 ? -4.636 12.772 -5.404 1.00 86.49 191 GLY A CA 1
ATOM 1367 C C . GLY A 1 191 ? -6.009 12.549 -4.773 1.00 84.70 191 GLY A C 1
ATOM 1368 O O . GLY A 1 191 ? -6.999 12.490 -5.494 1.00 77.84 191 GLY A O 1
ATOM 1369 N N . ARG A 1 192 ? -6.061 12.427 -3.438 1.00 84.35 192 ARG A N 1
ATOM 1370 C CA . ARG A 1 192 ? -7.279 12.080 -2.718 1.00 88.68 192 ARG A CA 1
ATOM 1371 C C . ARG A 1 192 ? -8.320 13.190 -2.854 1.00 95.85 192 ARG A C 1
ATOM 1372 O O . ARG A 1 192 ? -7.984 14.348 -3.103 1.00 108.45 192 ARG A O 1
ATOM 1374 N N . MET A 1 193 ? -9.590 12.807 -2.681 1.00 91.21 193 MET A N 1
ATOM 1375 C CA . MET A 1 193 ? -10.719 13.701 -2.852 1.00 83.74 193 MET A CA 1
ATOM 1376 C C . MET A 1 193 ? -11.544 13.756 -1.574 1.00 87.70 193 MET A C 1
ATOM 1377 O O . MET A 1 193 ? -12.061 12.736 -1.134 1.00 97.95 193 MET A O 1
ATOM 1382 N N . ARG A 1 194 ? -11.705 14.957 -1.012 1.00 91.60 194 ARG A N 1
ATOM 1383 C CA . ARG A 1 194 ? -12.387 15.111 0.264 1.00 89.88 194 ARG A CA 1
ATOM 1384 C C . ARG A 1 194 ? -13.874 15.421 0.049 1.00 99.39 194 ARG A C 1
ATOM 1385 O O . ARG A 1 194 ? -14.251 16.163 -0.870 1.00 88.25 194 ARG A O 1
ATOM 1387 N N . ASN A 1 195 ? -14.706 14.804 0.908 1.00 87.85 195 ASN A N 1
ATOM 1388 C CA . ASN A 1 195 ? -16.135 15.059 0.994 1.00 81.36 195 ASN A CA 1
ATOM 1389 C C . ASN A 1 195 ? -16.363 16.131 2.049 1.00 83.85 195 ASN A C 1
ATOM 1390 O O . ASN A 1 195 ? -15.913 15.987 3.180 1.00 115.60 195 ASN A O 1
ATOM 1395 N N . LEU A 1 196 ? -17.077 17.194 1.687 1.00 84.39 196 LEU A N 1
ATOM 1396 C CA . LEU A 1 196 ? -17.345 18.258 2.641 1.00 83.09 196 LEU A CA 1
ATOM 1397 C C . LEU A 1 196 ? -18.697 18.052 3.327 1.00 85.39 196 LEU A C 1
ATOM 1398 O O . LEU A 1 196 ? -19.124 18.888 4.124 1.00 74.02 196 LEU A O 1
ATOM 1403 N N . GLY A 1 197 ? -19.355 16.929 3.021 1.00 79.85 197 GLY A N 1
ATOM 1404 C CA . GLY A 1 197 ? -20.719 16.706 3.464 1.00 80.72 197 GLY A CA 1
ATOM 1405 C C . GLY A 1 197 ? -21.626 17.836 2.990 1.00 85.64 197 GLY A C 1
ATOM 1406 O O . GLY A 1 197 ? -22.342 18.445 3.790 1.00 75.28 197 GLY A O 1
ATOM 1407 N N . MET A 1 198 ? -21.533 18.129 1.686 1.00 90.68 198 MET A N 1
ATOM 1408 C CA . MET A 1 198 ? -22.326 19.177 1.071 1.00 85.70 198 MET A CA 1
ATOM 1409 C C . MET A 1 198 ? -23.036 18.607 -0.155 1.00 82.33 198 MET A C 1
ATOM 1410 O O . MET A 1 198 ? -22.563 18.765 -1.279 1.00 77.43 198 MET A O 1
ATOM 1415 N N . ALA A 1 199 ? -24.172 17.935 0.073 1.00 73.55 199 ALA A N 1
ATOM 1416 C CA . ALA A 1 199 ? -24.902 17.336 -1.035 1.00 79.11 199 ALA A CA 1
ATOM 1417 C C . ALA A 1 199 ? -26.399 17.620 -0.933 1.00 75.43 199 ALA A C 1
ATOM 1418 O O . ALA A 1 199 ? -27.143 16.896 -0.286 1.00 87.76 199 ALA A O 1
ATOM 1420 N N . VAL A 1 200 ? -26.849 18.675 -1.608 1.00 79.52 200 VAL A N 1
ATOM 1421 C CA . VAL A 1 200 ? -28.251 19.037 -1.529 1.00 75.75 200 VAL A CA 1
ATOM 1422 C C . VAL A 1 200 ? -28.992 18.355 -2.671 1.00 77.40 200 VAL A C 1
ATOM 1423 O O . VAL A 1 200 ? -28.399 18.137 -3.733 1.00 72.74 200 VAL A O 1
ATOM 1427 N N . SER A 1 201 ? -30.281 18.058 -2.427 1.00 76.25 201 SER A N 1
ATOM 1428 C CA . SER A 1 201 ? -31.084 17.218 -3.305 1.00 78.64 201 SER A CA 1
ATOM 1429 C C . SER A 1 201 ? -32.467 17.809 -3.518 1.00 78.22 201 SER A C 1
ATOM 1430 O O . SER A 1 201 ? -33.089 17.575 -4.544 1.00 97.77 201 SER A O 1
ATOM 1433 N N . HIS A 1 202 ? -32.945 18.530 -2.510 1.00 78.91 202 HIS A N 1
ATOM 1434 C CA . HIS A 1 202 ? -34.165 19.311 -2.568 1.00 79.47 202 HIS A CA 1
ATOM 1435 C C . HIS A 1 202 ? -33.875 20.554 -1.734 1.00 82.44 202 HIS A C 1
ATOM 1436 O O . HIS A 1 202 ? -33.024 20.475 -0.855 1.00 81.44 202 HIS A O 1
ATOM 1438 N N . ALA A 1 203 ? -34.536 21.691 -2.006 1.00 79.99 203 ALA A N 1
ATOM 1439 C CA . ALA A 1 203 ? -34.301 22.907 -1.227 1.00 75.45 203 ALA A CA 1
ATOM 1440 C C . ALA A 1 203 ? -34.407 22.634 0.279 1.00 88.47 203 ALA A C 1
ATOM 1441 O O . ALA A 1 203 ? -35.401 22.986 0.917 1.00 82.98 203 ALA A O 1
ATOM 1443 N N . GLU A 1 204 ? -33.371 21.948 0.799 1.00 102.22 204 GLU A N 1
ATOM 1444 C CA . GLU A 1 204 ? -33.024 21.745 2.202 1.00 93.64 204 GLU A CA 1
ATOM 1445 C C . GLU A 1 204 ? -31.601 22.264 2.415 1.00 101.87 204 GLU A C 1
ATOM 1446 O O . GLU A 1 204 ? -30.832 21.697 3.197 1.00 98.61 204 GLU A O 1
ATOM 1452 N N . GLN A 1 205 ? -31.248 23.320 1.666 1.00 91.66 205 GLN A N 1
ATOM 1453 C CA . GLN A 1 205 ? -29.890 23.839 1.670 1.00 88.31 205 GLN A CA 1
ATOM 1454 C C . GLN A 1 205 ? -29.597 24.383 3.064 1.00 78.52 205 GLN A C 1
ATOM 1455 O O . GLN A 1 205 ? -28.571 24.048 3.639 1.00 73.91 205 GLN A O 1
ATOM 1457 N N . LEU A 1 206 ? -30.536 25.168 3.609 1.00 82.85 206 LEU A N 1
ATOM 1458 C CA . LEU A 1 206 ? -30.301 25.967 4.803 1.00 88.74 206 LEU A CA 1
ATOM 1459 C C . LEU A 1 206 ? -29.683 25.097 5.898 1.00 83.04 206 LEU A C 1
ATOM 1460 O O . LEU A 1 206 ? -28.722 25.512 6.539 1.00 74.88 206 LEU A O 1
ATOM 1465 N N . ASP A 1 207 ? -30.213 23.877 6.072 1.00 89.50 207 ASP A N 1
ATOM 1466 C CA . ASP A 1 207 ? -29.702 22.936 7.059 1.00 82.26 207 ASP A CA 1
ATOM 1467 C C . ASP A 1 207 ? -28.455 22.224 6.540 1.00 84.25 207 ASP A C 1
ATOM 1468 O O . ASP A 1 207 ? -27.449 22.181 7.248 1.00 85.87 207 ASP A O 1
ATOM 1470 N N . ALA A 1 208 ? -28.524 21.670 5.315 1.00 81.84 208 ALA A N 1
ATOM 1471 C CA . ALA A 1 208 ? -27.422 20.864 4.808 1.00 77.71 208 ALA A CA 1
ATOM 1472 C C . ALA A 1 208 ? -26.122 21.666 4.813 1.00 84.00 208 ALA A C 1
ATOM 1473 O O . ALA A 1 208 ? -25.064 21.101 5.076 1.00 107.96 208 ALA A O 1
ATOM 1475 N N . THR A 1 209 ? -26.205 22.986 4.603 1.00 83.16 209 THR A N 1
ATOM 1476 C CA . THR A 1 209 ? -24.994 23.787 4.476 1.00 92.31 209 THR A CA 1
ATOM 1477 C C . THR A 1 209 ? -24.515 24.249 5.845 1.00 84.11 209 THR A C 1
ATOM 1478 O O . THR A 1 209 ? -23.318 24.258 6.104 1.00 70.25 209 THR A O 1
ATOM 1482 N N . TYR A 1 210 ? -25.461 24.693 6.682 1.00 95.31 210 TYR A N 1
ATOM 1483 C CA . TYR A 1 210 ? -25.148 25.129 8.034 1.00 90.52 210 TYR A CA 1
ATOM 1484 C C . TYR A 1 210 ? -24.294 24.043 8.689 1.00 98.49 210 TYR A C 1
ATOM 1485 O O . TYR A 1 210 ? -23.199 24.340 9.164 1.00 88.50 210 TYR A O 1
ATOM 1487 N N . ARG A 1 211 ? -24.770 22.785 8.613 1.00 105.54 211 ARG A N 1
ATOM 1488 C CA . ARG A 1 211 ? -24.051 21.600 9.063 1.00 100.69 211 ARG A CA 1
ATOM 1489 C C . ARG A 1 211 ? -22.629 21.636 8.529 1.00 99.10 211 ARG A C 1
ATOM 1490 O O . ARG A 1 211 ? -21.672 21.682 9.299 1.00 100.61 211 ARG A O 1
ATOM 1498 N N . ARG A 1 212 ? -22.539 21.650 7.195 1.00 100.71 212 ARG A N 1
ATOM 1499 C CA . ARG A 1 212 ? -21.310 21.511 6.434 1.00 86.78 212 ARG A CA 1
ATOM 1500 C C . ARG A 1 212 ? -20.303 22.601 6.795 1.00 85.31 212 ARG A C 1
ATOM 1501 O O . ARG A 1 212 ? -19.104 22.336 6.829 1.00 88.49 212 ARG A O 1
ATOM 1503 N N . ALA A 1 213 ? -20.800 23.818 7.058 1.00 91.66 213 ALA A N 1
ATOM 1504 C CA . ALA A 1 213 ? -19.972 24.968 7.395 1.00 87.01 213 ALA A CA 1
ATOM 1505 C C . ALA A 1 213 ? -19.562 24.924 8.865 1.00 89.77 213 ALA A C 1
ATOM 1506 O O . ALA A 1 213 ? -18.541 25.504 9.226 1.00 85.43 213 ALA A O 1
ATOM 1508 N N . VAL A 1 214 ? -20.382 24.252 9.692 1.00 98.70 214 VAL A N 1
ATOM 1509 C CA . VAL A 1 214 ? -20.100 24.005 11.101 1.00 104.33 214 VAL A CA 1
ATOM 1510 C C . VAL A 1 214 ? -18.762 23.283 11.200 1.00 101.44 214 VAL A C 1
ATOM 1511 O O . VAL A 1 214 ? -17.893 23.663 11.993 1.00 84.74 214 VAL A O 1
ATOM 1515 N N . ALA A 1 215 ? -18.642 22.239 10.369 1.00 97.66 215 ALA A N 1
ATOM 1516 C CA . ALA A 1 215 ? -17.496 21.353 10.282 1.00 95.17 215 ALA A CA 1
ATOM 1517 C C . ALA A 1 215 ? -16.202 22.093 9.905 1.00 102.57 215 ALA A C 1
ATOM 1518 O O . ALA A 1 215 ? -15.252 21.482 9.429 1.00 128.66 215 ALA A O 1
ATOM 1520 N N . ALA A 1 216 ? -16.140 23.408 10.132 1.00 99.00 216 ALA A N 1
ATOM 1521 C CA . ALA A 1 216 ? -14.853 24.076 10.227 1.00 116.12 216 ALA A CA 1
ATOM 1522 C C . ALA A 1 216 ? -14.571 24.424 11.689 1.00 144.18 216 ALA A C 1
ATOM 1523 O O . ALA A 1 216 ? -13.634 23.887 12.281 1.00 152.44 216 ALA A O 1
ATOM 1525 N N . LEU A 1 217 ? -15.411 25.305 12.256 1.00 152.04 217 LEU A N 1
ATOM 1526 C CA . LEU A 1 217 ? -15.351 25.760 13.640 1.00 158.40 217 LEU A CA 1
ATOM 1527 C C . LEU A 1 217 ? -13.958 25.552 14.229 1.00 147.45 217 LEU A C 1
ATOM 1528 O O . LEU A 1 217 ? -13.697 24.548 14.890 1.00 155.91 217 LEU A O 1
ATOM 1530 N N . SER A 1 218 ? -13.070 26.513 13.976 1.00 120.86 218 SER A N 1
ATOM 1531 C CA . SER A 1 218 ? -11.788 26.552 14.654 1.00 123.30 218 SER A CA 1
ATOM 1532 C C . SER A 1 218 ? -12.016 26.707 16.164 1.00 126.29 218 SER A C 1
ATOM 1533 O O . SER A 1 218 ? -12.141 25.668 16.844 1.00 113.88 218 SER A O 1
#

Secondary structure (DSSP, 8-state):
---SSHHHHHHHHHHHHHT-S--HHHHTT-----EEEEEES--SS-HHHHTT--TTSEEEEEETT----TT-HHHHHHHHIIIIIH--SEEEEEEETT-HHHHHHHTT---STHHHHHHHHHHHHHHTHHHHHTS-SSHHHHHHHHHHHHHHHHHHHHHSHHHHHHHHTT---EEEEEEE-TTT--EEEEEEEESSS-HHHHHHHHHHTT--

Radius of gyration: 18.77 Å; Cα contacts (8 Å, |Δi|>4): 326; chains: 1; bounding box: 49×45×54 Å

Sequence (212 aa):
PLSHLFDNNDAWVKRKLADDPQYFSRLADQQAPEYLWIGCSDSRVPANQIIGLPPGEVFVHRNIANVVVHTDLNCLSVIQFAVDLLKVKHVMVVGHYGCSGVNAALHNRRVGLADNWLHHVQDVREKHAALLEDWPLGEARYRRLIELNAIEQVVNVCRTTIVNDAWARGQPLTVHALVYGVHDGRMRNLGMAVSHAEQLDATYRRAVAALS

Foldseek 3Di:
DVPVCVVVVVVVVVVVVVVVVDCVVVVVVPAFQQEEEQEEPPCLDDDCVLVVHPPVNYHYDYYHLSAADLPPCVVVVSVLCNCVPSVRQEYEYEFEQPRPLLVCLVVVHDDPPCNVVSVSLVVLCVVCV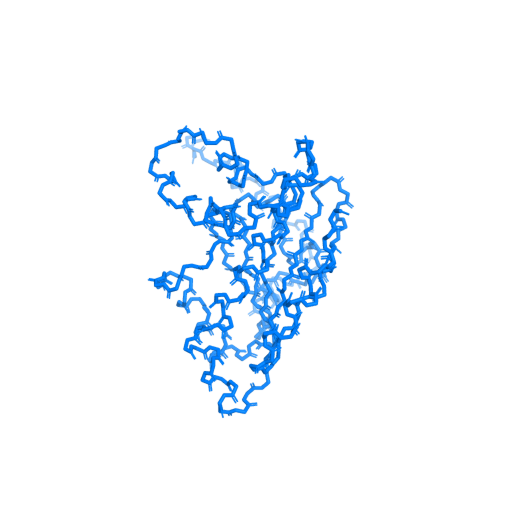VLLVVVVDPSLSRVLSSQSNLLVRQVSVCPHPSNQVCVVVVRWYKYARWYAYSPPSDIDGLQRIDTHPPNVVSSVVSNVVRRD

CATH classification: 3.40.1050.10

B-factor: mean 88.89, std 20.35, range [49.03, 202.03]

InterPro domains:
  IPR001765 Carbonic anhydrase [PF00484] (41-192)
  IPR001765 Carbonic anhydrase [PTHR11002] (4-201)
  IPR001765 Carbonic anhydrase [SM00947] (34-197)
  IPR015892 Carbonic anhydrase, prokaryotic-like, conserved site [PS00704] (46-53)
  IPR036874 Carbonic anhydrase superfamily [G3DSA:3.40.1050.10] (1-214)
  IPR036874 Carbonic anhydrase superfamily [SSF53056] (5-214)

Organism: Burkholderia pseudomallei (strain K96243) (NCBI:txid272560)

Solvent-accessible surface area: 11135 Å² total; per-residue (Å²): 155,112,54,105,45,24,96,100,103,90,66,116,89,59,153,36,126,83,23,114,98,100,58,101,77,187,57,93,110,49,86,69,19,45,71,0,2,0,1,5,59,42,62,57,32,62,2,25,119,46,63,58,62,75,69,45,20,9,60,62,14,67,18,59,0,2,2,0,26,110,116,20,131,99,0,26,58,30,0,81,100,0,0,46,117,35,125,1,43,55,0,16,0,1,2,6,34,50,1,68,6,2,62,22,2,30,122,126,43,101,92,43,154,32,34,92,69,5,87,65,0,32,87,9,53,70,156,32,58,79,40,5,95,94,53,111,64,42,75,26,77,33,56,56,0,2,28,5,2,0,16,20,5,0,31,28,0,8,102,12,103,20,0,57,77,0,35,89,120,58,23,115,6,27,0,36,0,26,0,6,2,83,133,85,53,59,66,43,114,29,41,1,48,0,50,55,87,86,28,154,44,16,28,49,170,12,26,98,90,22,76,76